Protein AF-A0A969F5C3-F1 (afdb_monomer_lite)

Sequence (205 aa):
MSLKQTAIWDSRWNALAEAIQVTLTYTPPSGEVDRQNTIISLLRALKDFGDKQYRFFRNGFNSAQPWLMASTVFTAEYAVRQTLDQIAFDLVAIERARNQRIHGLTSAAARAALIKADILAYQALKPAIAAKIIDNTSVLTYFQKAASVRVIPYANVALIGIPYTCIDADANVRDFWRFPMRWGIMFIGTGVNKVHLSAVVCAHL

Secondary structure (DSSP, 8-state):
--HHHHHHHHHHHHHHHHHHHHHHH-----S-HHHHHHHHHHHHHHHHHHHHHHHHHHHHT-SSS--SPPPSSS-HHHHHHHHHHHHHHHHHHHHHHHHTTSTTTS-HHHHHHHHHHHHHHHHHHHHHHHTTSS-S-EEEEEEESS-EEEE-TTSSEEEEEEEGGGGSTTT-HHHHHHHHHHHHHHHHHT---SS--S-------

Foldseek 3Di:
DDPVLLVVLVVLLVVLLVLLVVVLVDDFPFPCVVVVVVLNVVSVLLSVVLVVQLCCLSVCPDPVDHPDDADPVRGSSNSSVVSSVVSVVVSVLSVQLVQCRHPPSHDPLSNVLQVVLQVLVLVLCVVCCVVVLAPPAGEGEGEDCDWDWDDDLRGSYIYIYAHPVSSPCPVPVVSSVVNSVVVSCVSVPPSDDPDDDDDDDDDDD

pLDDT: mean 83.15, std 19.31, range [24.28, 98.06]

Radius of gyration: 19.17 Å; chains: 1; bounding box: 46×41×44 Å

Structure (mmCIF, N/CA/C/O backbone):
data_AF-A0A969F5C3-F1
#
_entry.id   AF-A0A969F5C3-F1
#
loop_
_atom_site.group_PDB
_atom_site.id
_atom_site.type_symbol
_atom_site.label_atom_id
_atom_site.label_alt_id
_atom_site.label_comp_id
_atom_site.label_asym_id
_atom_site.label_entity_id
_atom_site.label_seq_id
_atom_site.pdbx_PDB_ins_code
_atom_site.Cartn_x
_atom_site.Cartn_y
_atom_site.Cartn_z
_atom_site.occupancy
_atom_site.B_iso_or_equiv
_atom_site.auth_seq_id
_atom_site.auth_comp_id
_atom_site.auth_asym_id
_atom_site.auth_atom_id
_atom_site.pdbx_PDB_model_num
ATOM 1 N N . MET A 1 1 ? -14.161 5.559 23.913 1.00 79.12 1 MET A N 1
ATOM 2 C CA . MET A 1 1 ? -12.781 6.079 24.100 1.00 79.12 1 MET A CA 1
ATOM 3 C C . MET A 1 1 ? -12.832 7.366 24.907 1.00 79.12 1 MET A C 1
ATOM 5 O O . MET A 1 1 ? -13.813 8.087 24.780 1.00 79.12 1 MET A O 1
ATOM 9 N N . SER A 1 2 ? -11.819 7.661 25.728 1.00 82.00 2 SER A N 1
ATOM 10 C CA . SER A 1 2 ? -11.752 8.951 26.436 1.00 82.00 2 SER A CA 1
ATOM 11 C C . SER A 1 2 ? -11.394 10.099 25.483 1.00 82.00 2 SER A C 1
ATOM 13 O O . SER A 1 2 ? -10.747 9.876 24.461 1.00 82.00 2 SER A O 1
ATOM 15 N N . LEU A 1 3 ? -11.752 11.340 25.835 1.00 81.50 3 LEU A N 1
ATOM 16 C CA . LEU A 1 3 ? -11.419 12.533 25.037 1.00 81.50 3 LEU A CA 1
ATOM 17 C C . LEU A 1 3 ? -9.911 12.659 24.767 1.00 81.50 3 LEU A C 1
ATOM 19 O O . LEU A 1 3 ? -9.498 12.947 23.645 1.00 81.50 3 LEU A O 1
ATOM 23 N N . LYS A 1 4 ? -9.083 12.376 25.782 1.00 84.94 4 LYS A N 1
ATOM 24 C CA . LYS A 1 4 ? -7.619 12.391 25.658 1.00 84.94 4 LYS A CA 1
ATOM 25 C C . LYS A 1 4 ? -7.121 11.340 24.664 1.00 84.94 4 LYS A C 1
ATOM 27 O O . LYS A 1 4 ? -6.227 11.630 23.876 1.00 84.94 4 LYS A O 1
ATOM 32 N N . GLN A 1 5 ? -7.700 10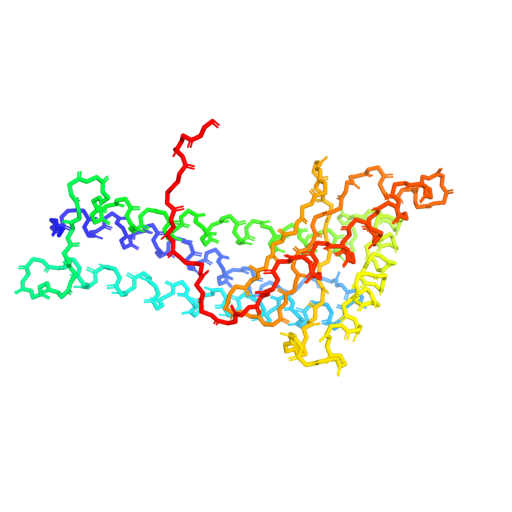.137 24.677 1.00 85.44 5 GLN A N 1
ATOM 33 C CA . GLN A 1 5 ? -7.363 9.100 23.698 1.00 85.44 5 GLN A CA 1
ATOM 34 C C . GLN A 1 5 ? -7.755 9.541 22.287 1.00 85.44 5 GLN A C 1
ATOM 36 O O . GLN A 1 5 ? -6.940 9.426 21.378 1.00 85.44 5 GLN A O 1
ATOM 41 N N . THR A 1 6 ? -8.955 10.095 22.101 1.00 87.75 6 THR A N 1
ATOM 42 C CA . THR A 1 6 ? -9.421 10.571 20.791 1.00 87.75 6 THR A CA 1
ATOM 43 C C . THR A 1 6 ? -8.465 11.596 20.178 1.00 87.75 6 THR A C 1
ATOM 45 O O . THR A 1 6 ? -8.093 11.445 19.020 1.00 87.75 6 THR A O 1
ATOM 48 N N . ALA A 1 7 ? -7.979 12.564 20.962 1.00 92.25 7 ALA A N 1
ATOM 49 C CA . ALA A 1 7 ? -7.027 13.567 20.476 1.00 92.25 7 ALA A CA 1
ATOM 50 C C . ALA A 1 7 ? -5.699 12.958 19.977 1.00 92.25 7 ALA A C 1
ATOM 52 O O . ALA A 1 7 ? -5.154 13.395 18.963 1.00 92.25 7 ALA A O 1
ATOM 53 N N . ILE A 1 8 ? -5.186 11.923 20.658 1.00 95.19 8 ILE A N 1
ATOM 54 C CA . ILE A 1 8 ? -3.965 11.213 20.240 1.00 95.19 8 ILE A CA 1
ATOM 55 C C . ILE A 1 8 ? -4.186 10.516 18.896 1.00 95.19 8 ILE A C 1
ATOM 57 O O . ILE A 1 8 ? -3.339 10.599 18.006 1.00 95.19 8 ILE A O 1
ATOM 61 N N . TRP A 1 9 ? -5.318 9.830 18.742 1.00 95.25 9 TRP A N 1
ATOM 62 C CA . TRP A 1 9 ? -5.634 9.116 17.507 1.00 95.25 9 TRP A CA 1
ATOM 63 C C . TRP A 1 9 ? -5.902 10.068 16.340 1.00 95.25 9 TRP A C 1
ATOM 65 O O . TRP A 1 9 ? -5.431 9.796 15.238 1.00 95.25 9 TRP A O 1
ATOM 75 N N . ASP A 1 10 ? -6.534 11.217 16.597 1.00 96.06 10 ASP A N 1
ATOM 76 C CA . ASP A 1 10 ? -6.744 12.264 15.592 1.00 96.06 10 ASP A CA 1
ATOM 77 C C . ASP A 1 10 ? -5.409 12.811 15.085 1.00 96.06 10 ASP A C 1
ATOM 79 O O . ASP A 1 10 ? -5.193 12.903 13.880 1.00 96.06 10 ASP A O 1
ATOM 83 N N . SER A 1 11 ? -4.473 13.098 15.993 1.00 97.62 11 SER A N 1
ATOM 84 C CA . SER A 1 11 ? -3.125 13.535 15.621 1.00 97.62 11 SER A CA 1
ATOM 85 C C . SER A 1 11 ? -2.393 12.494 14.763 1.00 97.62 11 SER A C 1
ATOM 87 O O . SER A 1 11 ? -1.801 12.851 13.744 1.00 97.62 11 SER A O 1
ATOM 89 N N . ARG A 1 12 ? -2.473 11.206 15.124 1.00 97.50 12 ARG A N 1
ATOM 90 C CA . ARG A 1 12 ? -1.834 10.116 14.364 1.00 97.50 12 ARG A CA 1
ATOM 91 C C . ARG A 1 12 ? -2.440 9.937 12.977 1.00 97.50 12 ARG A C 1
ATOM 93 O O . ARG A 1 12 ? -1.696 9.786 12.011 1.00 97.50 12 ARG A O 1
ATOM 100 N N . TRP A 1 13 ? -3.768 9.960 12.875 1.00 97.81 13 TRP A N 1
ATOM 101 C CA . TRP A 1 13 ? -4.449 9.892 11.586 1.00 97.81 13 TRP A CA 1
ATOM 102 C C . TRP A 1 13 ? -4.077 11.084 10.702 1.00 97.81 13 TRP A C 1
ATOM 104 O O . TRP A 1 13 ? -3.716 10.887 9.546 1.00 97.81 13 TRP A O 1
ATOM 114 N N . ASN A 1 14 ? -4.087 12.301 11.253 1.00 98.06 14 ASN A N 1
ATOM 115 C CA . ASN A 1 14 ? -3.746 13.508 10.504 1.00 98.06 14 ASN A CA 1
ATOM 116 C C . ASN A 1 14 ? -2.317 13.455 9.951 1.00 98.06 14 ASN A C 1
ATOM 118 O O . ASN A 1 14 ? -2.125 13.741 8.773 1.00 98.06 14 ASN A O 1
ATOM 122 N N . ALA A 1 15 ? -1.339 13.016 10.751 1.00 98.06 15 ALA A N 1
ATOM 123 C CA . ALA A 1 15 ? 0.042 12.855 10.292 1.00 98.06 15 ALA A CA 1
ATOM 124 C C . ALA A 1 15 ? 0.161 11.837 9.142 1.00 98.06 15 ALA A C 1
ATOM 126 O O . ALA A 1 15 ? 0.883 12.059 8.171 1.00 98.06 15 ALA A O 1
ATOM 127 N N . LEU A 1 16 ? -0.577 10.726 9.218 1.00 97.56 16 LEU A N 1
ATOM 128 C CA . LEU A 1 16 ? -0.581 9.710 8.166 1.00 97.56 16 LEU A CA 1
ATOM 129 C C . LEU A 1 16 ? -1.271 10.209 6.887 1.00 97.56 16 LEU A C 1
ATOM 131 O O . LEU A 1 16 ? -0.764 10.006 5.785 1.00 97.56 16 LEU A O 1
ATOM 135 N N . ALA A 1 17 ? -2.406 10.895 7.027 1.00 97.62 17 ALA A N 1
ATOM 136 C CA . ALA A 1 17 ? -3.125 11.503 5.914 1.00 97.62 17 ALA A CA 1
ATOM 137 C C . ALA A 1 17 ? -2.291 12.591 5.218 1.00 97.62 17 ALA A C 1
ATOM 139 O O . ALA A 1 17 ? -2.319 12.691 3.990 1.00 97.62 17 ALA A O 1
ATOM 140 N N . GLU A 1 18 ? -1.528 13.372 5.985 1.00 97.31 18 GLU A N 1
ATOM 141 C CA . GLU A 1 18 ? -0.577 14.355 5.469 1.00 97.31 18 GLU A CA 1
ATOM 142 C C . GLU A 1 18 ? 0.555 13.682 4.687 1.00 97.31 18 GLU A C 1
ATOM 144 O O . GLU A 1 18 ? 0.821 14.082 3.556 1.00 97.31 18 GLU A O 1
ATOM 149 N N . ALA A 1 19 ? 1.152 12.608 5.214 1.00 96.94 19 ALA A N 1
ATOM 150 C CA . ALA A 1 19 ? 2.177 11.846 4.499 1.00 96.94 19 ALA A CA 1
ATOM 151 C C . ALA A 1 19 ? 1.661 11.314 3.146 1.00 96.94 19 ALA A C 1
ATOM 153 O O . ALA A 1 19 ? 2.308 11.501 2.115 1.00 96.94 19 ALA A O 1
ATOM 154 N N . ILE A 1 20 ? 0.446 10.746 3.114 1.00 96.88 20 ILE A N 1
ATOM 155 C CA . ILE A 1 20 ? -0.197 10.324 1.856 1.00 96.88 20 ILE A CA 1
ATOM 156 C C . ILE A 1 20 ? -0.373 11.521 0.908 1.00 96.88 20 ILE A C 1
ATOM 158 O O . ILE A 1 20 ? -0.125 11.410 -0.295 1.00 96.88 20 ILE A O 1
ATOM 162 N N . GLN A 1 21 ? -0.799 12.671 1.434 1.00 96.19 21 GLN A N 1
ATOM 163 C CA . GLN A 1 21 ? -1.041 13.873 0.641 1.00 96.19 21 GLN A CA 1
ATOM 164 C C . GLN A 1 21 ? 0.247 14.441 0.033 1.00 96.19 21 GLN A C 1
ATOM 166 O O . GLN A 1 21 ? 0.228 14.832 -1.133 1.00 96.19 21 GLN A O 1
ATOM 171 N N . VAL A 1 22 ? 1.353 14.450 0.777 1.00 94.19 22 VAL A N 1
ATOM 172 C CA . VAL A 1 22 ? 2.677 14.858 0.280 1.00 94.19 22 VAL A CA 1
ATOM 173 C C . VAL A 1 22 ? 3.133 13.938 -0.854 1.00 94.19 22 VAL A C 1
ATOM 175 O O . VAL A 1 22 ? 3.586 14.403 -1.901 1.00 94.19 22 VAL A O 1
ATOM 178 N N . THR A 1 23 ? 2.953 12.627 -0.698 1.00 91.88 23 THR A N 1
ATOM 179 C CA . THR A 1 23 ? 3.323 11.658 -1.738 1.00 91.88 23 THR A CA 1
ATOM 180 C C . THR A 1 23 ? 2.452 11.797 -2.995 1.00 91.88 23 THR A C 1
ATOM 182 O O . THR A 1 23 ? 2.942 11.581 -4.104 1.00 91.88 23 THR A O 1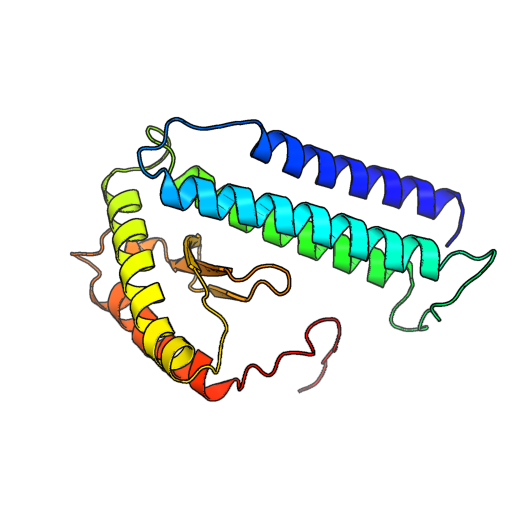
ATOM 185 N N . LEU A 1 24 ? 1.188 12.216 -2.851 1.00 92.19 24 LEU A N 1
ATOM 186 C CA . LEU A 1 24 ? 0.283 12.516 -3.968 1.00 92.19 24 LEU A CA 1
ATOM 187 C C . LEU A 1 24 ? 0.634 13.802 -4.728 1.00 92.19 24 LEU A C 1
ATOM 189 O O . LEU A 1 24 ? 0.388 13.868 -5.931 1.00 92.19 24 LEU A O 1
ATOM 193 N N . THR A 1 25 ? 1.139 14.837 -4.052 1.00 89.81 25 THR A N 1
ATOM 194 C CA . THR A 1 25 ? 1.456 16.127 -4.693 1.00 89.81 25 THR A CA 1
ATOM 195 C C . THR A 1 25 ? 2.804 16.105 -5.396 1.00 89.81 25 THR A C 1
ATOM 197 O O . THR A 1 25 ? 2.989 16.783 -6.407 1.00 89.81 25 THR A O 1
ATOM 200 N N . TYR A 1 26 ? 3.747 15.304 -4.904 1.00 84.44 26 TYR A N 1
ATOM 201 C CA . TYR A 1 26 ? 5.037 15.150 -5.551 1.00 84.44 26 TYR A CA 1
ATOM 202 C C . TYR A 1 26 ? 4.912 14.258 -6.798 1.00 84.44 26 TYR A C 1
ATOM 204 O O . TYR A 1 26 ? 4.623 13.065 -6.707 1.00 84.44 26 TYR A O 1
ATOM 212 N N . THR A 1 27 ? 5.186 14.814 -7.981 1.00 74.88 27 THR A N 1
ATOM 213 C CA . THR A 1 27 ? 5.306 14.041 -9.229 1.00 74.88 27 THR A CA 1
ATOM 214 C C . THR A 1 27 ? 6.788 13.887 -9.559 1.00 74.88 27 THR A C 1
ATOM 216 O O . THR A 1 27 ? 7.444 14.884 -9.863 1.00 74.88 27 THR A O 1
ATOM 219 N N . PRO A 1 28 ? 7.360 12.677 -9.469 1.00 75.75 28 PRO A N 1
ATOM 220 C CA . PRO A 1 28 ? 8.768 12.495 -9.751 1.00 75.75 28 PRO A CA 1
ATOM 221 C C . PRO A 1 28 ? 8.992 12.451 -11.270 1.00 75.75 28 PRO A C 1
ATOM 223 O O . PRO A 1 28 ? 8.106 12.007 -12.007 1.00 75.75 28 PRO A O 1
ATOM 226 N N . PRO A 1 29 ? 10.182 12.836 -11.761 1.00 70.19 29 PRO A N 1
ATOM 227 C CA . PRO A 1 29 ? 10.556 12.596 -13.147 1.00 70.19 29 PRO A CA 1
ATOM 228 C C . PRO A 1 29 ? 10.656 11.078 -13.367 1.00 70.19 29 PRO A C 1
ATOM 230 O O . PRO A 1 29 ? 11.641 10.429 -13.007 1.00 70.19 29 PRO A O 1
ATOM 233 N N . SER A 1 30 ? 9.595 10.485 -13.911 1.00 66.88 30 SER A N 1
ATOM 234 C CA . SER A 1 30 ? 9.526 9.062 -14.244 1.00 66.88 30 SER A CA 1
ATOM 235 C C . SER A 1 30 ? 9.116 8.900 -15.703 1.00 66.88 30 SER A C 1
ATOM 237 O O . SER A 1 30 ? 8.178 9.565 -16.139 1.00 66.88 30 SER A O 1
ATOM 239 N N . GLY A 1 31 ? 9.766 7.994 -16.434 1.00 67.44 31 GLY A N 1
ATOM 240 C CA . GLY A 1 31 ? 9.371 7.631 -17.797 1.00 67.44 31 GLY A CA 1
ATOM 241 C C . GLY A 1 31 ? 8.141 6.713 -17.877 1.00 67.44 31 GLY A C 1
ATOM 242 O O . GLY A 1 31 ? 7.691 6.408 -18.975 1.00 67.44 31 GLY A O 1
ATOM 243 N N . GLU A 1 32 ? 7.585 6.265 -16.744 1.00 78.62 32 GLU A N 1
ATOM 244 C CA . GLU A 1 32 ? 6.502 5.269 -16.674 1.00 78.62 32 GLU A CA 1
ATOM 245 C C . GLU A 1 32 ? 5.156 5.900 -16.262 1.00 78.62 32 GLU A C 1
ATOM 247 O O . GLU A 1 32 ? 4.649 5.667 -15.161 1.00 78.62 32 GLU A O 1
ATOM 252 N N . VAL A 1 33 ? 4.560 6.703 -17.151 1.00 78.50 33 VAL A N 1
ATOM 253 C CA . VAL A 1 33 ? 3.320 7.468 -16.884 1.00 78.50 33 VAL A CA 1
ATOM 254 C C . VAL A 1 33 ? 2.170 6.578 -16.383 1.00 78.50 33 VAL A C 1
ATOM 256 O O . VAL A 1 33 ? 1.530 6.900 -15.382 1.00 78.50 33 VAL A O 1
ATOM 259 N N . ASP A 1 34 ? 1.948 5.413 -16.996 1.00 83.75 34 ASP A N 1
ATOM 260 C CA . ASP A 1 34 ? 0.854 4.505 -16.612 1.00 83.75 34 ASP A CA 1
ATOM 261 C C . ASP A 1 34 ? 1.020 3.920 -15.202 1.00 83.75 34 ASP A C 1
ATOM 263 O O . ASP A 1 34 ? 0.048 3.730 -14.459 1.00 83.75 34 ASP A O 1
ATOM 267 N N . ARG A 1 35 ? 2.266 3.649 -14.793 1.00 88.12 35 ARG A N 1
ATOM 268 C CA . ARG A 1 35 ? 2.563 3.152 -13.444 1.00 88.12 35 ARG A CA 1
ATOM 269 C C . ARG A 1 35 ? 2.426 4.255 -12.411 1.00 88.12 35 ARG A C 1
ATOM 271 O O . ARG A 1 35 ? 1.879 3.990 -11.343 1.00 88.12 35 ARG A O 1
ATOM 278 N N . GLN A 1 36 ? 2.815 5.486 -12.742 1.00 88.12 36 GLN A N 1
ATOM 279 C CA . GLN A 1 36 ? 2.527 6.633 -11.879 1.00 88.12 36 GLN A CA 1
ATOM 280 C C . GLN A 1 36 ? 1.028 6.827 -11.686 1.00 88.12 36 GLN A C 1
ATOM 282 O O . GLN A 1 36 ? 0.583 6.970 -10.551 1.00 88.12 36 GLN A O 1
ATOM 287 N N . ASN A 1 37 ? 0.234 6.738 -12.754 1.00 89.81 37 ASN A N 1
ATOM 288 C CA . ASN A 1 37 ? -1.222 6.823 -12.649 1.00 89.81 37 ASN A CA 1
ATOM 289 C C . ASN A 1 37 ? -1.784 5.724 -11.737 1.00 89.81 37 ASN A C 1
ATOM 291 O O . ASN A 1 37 ? -2.596 6.010 -10.860 1.00 89.81 37 ASN A O 1
ATOM 295 N N . THR A 1 38 ? -1.289 4.488 -11.871 1.00 92.12 38 THR A N 1
ATOM 296 C CA . THR A 1 38 ? -1.671 3.370 -10.990 1.00 92.12 38 THR A CA 1
ATOM 297 C C . THR A 1 38 ? -1.335 3.662 -9.522 1.00 92.12 38 THR A C 1
ATOM 299 O O . THR A 1 38 ? -2.174 3.455 -8.647 1.00 92.12 38 THR A O 1
ATOM 302 N N . ILE A 1 39 ? -0.135 4.179 -9.242 1.00 93.62 39 ILE A N 1
ATOM 303 C CA . ILE A 1 39 ? 0.307 4.554 -7.890 1.00 93.62 39 ILE A CA 1
ATOM 304 C C . ILE A 1 39 ? -0.562 5.679 -7.318 1.00 93.62 39 ILE A C 1
ATOM 306 O O . ILE A 1 39 ? -0.995 5.592 -6.172 1.00 93.62 39 ILE A O 1
ATOM 310 N N . ILE A 1 40 ? -0.852 6.715 -8.107 1.00 93.62 40 ILE A N 1
ATOM 311 C CA . ILE A 1 40 ? -1.696 7.842 -7.693 1.00 93.62 40 ILE A CA 1
ATOM 312 C C . ILE A 1 40 ? -3.108 7.355 -7.362 1.00 93.62 40 ILE A C 1
ATOM 314 O O . ILE A 1 40 ? -3.647 7.703 -6.310 1.00 93.62 40 ILE A O 1
ATOM 318 N N . SER A 1 41 ? -3.707 6.526 -8.221 1.00 93.88 41 SER A N 1
ATOM 319 C CA . SER A 1 41 ? -5.014 5.918 -7.957 1.00 93.88 41 SER A CA 1
ATOM 320 C C . SER A 1 41 ? -4.997 5.071 -6.685 1.00 93.88 41 SER A C 1
ATOM 322 O O . SER A 1 41 ? -5.922 5.166 -5.882 1.00 93.88 41 SER A O 1
ATOM 324 N N . LEU A 1 42 ? -3.930 4.299 -6.462 1.00 95.44 42 LEU A N 1
ATOM 325 C CA . LEU A 1 42 ? -3.769 3.468 -5.272 1.00 95.44 42 LEU A CA 1
ATOM 326 C C . LEU A 1 42 ? -3.617 4.299 -3.985 1.00 95.44 42 LEU A C 1
ATOM 328 O O . LEU A 1 42 ? -4.238 3.972 -2.978 1.00 95.44 42 LEU A O 1
ATOM 332 N N . LEU A 1 43 ? -2.852 5.395 -4.015 1.00 96.62 43 LEU A N 1
ATOM 333 C CA . LEU A 1 43 ? -2.705 6.320 -2.884 1.00 96.62 43 LEU A CA 1
ATOM 334 C C . LEU A 1 43 ? -4.014 7.046 -2.556 1.00 96.62 43 LEU A C 1
ATOM 336 O O . LEU A 1 43 ? -4.355 7.187 -1.383 1.00 96.62 43 LEU A O 1
ATOM 340 N N . ARG A 1 44 ? -4.774 7.475 -3.574 1.00 96.69 44 ARG A N 1
ATOM 341 C CA . ARG A 1 44 ? -6.114 8.056 -3.375 1.00 96.69 44 ARG A CA 1
ATOM 342 C C . ARG A 1 44 ? -7.054 7.046 -2.723 1.00 96.69 44 ARG A C 1
ATOM 344 O O . ARG A 1 44 ? -7.691 7.368 -1.728 1.00 96.69 44 ARG A O 1
ATOM 351 N N . ALA A 1 45 ? -7.069 5.814 -3.227 1.00 97.12 45 ALA A N 1
ATOM 352 C CA . ALA A 1 45 ? -7.882 4.747 -2.660 1.00 97.12 45 ALA A CA 1
ATOM 353 C C . ALA A 1 45 ? -7.481 4.413 -1.211 1.00 97.12 45 ALA A C 1
ATOM 355 O O . ALA A 1 45 ? -8.359 4.240 -0.369 1.00 97.12 45 ALA A O 1
ATOM 356 N N . LEU A 1 46 ? -6.178 4.388 -0.894 1.00 97.44 46 LEU A N 1
ATOM 357 C CA . LEU A 1 46 ? -5.680 4.205 0.474 1.00 97.44 46 LEU A CA 1
ATOM 358 C C . LEU A 1 46 ? -6.133 5.343 1.395 1.00 97.44 46 LEU A C 1
ATOM 360 O O . LEU A 1 46 ? -6.589 5.079 2.506 1.00 97.44 46 LEU A O 1
ATOM 364 N N . LYS A 1 47 ? -6.043 6.598 0.938 1.00 97.62 47 LYS A N 1
ATOM 365 C CA . LYS A 1 47 ? -6.503 7.763 1.704 1.00 97.62 47 LYS A CA 1
ATOM 366 C C . LYS A 1 47 ? -7.997 7.670 2.008 1.00 97.62 47 LYS A C 1
ATOM 368 O O . LYS A 1 47 ? -8.393 7.812 3.163 1.00 97.62 47 LYS A O 1
ATOM 373 N N . ASP A 1 48 ? -8.808 7.391 0.990 1.00 97.81 48 ASP A N 1
ATOM 374 C CA . ASP A 1 48 ? -10.263 7.291 1.117 1.00 97.81 48 ASP A CA 1
ATOM 375 C C . ASP A 1 48 ? -10.677 6.116 2.010 1.00 97.81 48 ASP A C 1
ATOM 377 O O . ASP A 1 48 ? -11.590 6.237 2.828 1.00 97.81 48 ASP A O 1
ATOM 381 N N . PHE A 1 49 ? -10.008 4.969 1.870 1.00 97.25 49 PHE A N 1
ATOM 382 C CA . PHE A 1 49 ? -10.209 3.815 2.740 1.00 97.25 49 PHE A CA 1
ATOM 383 C C . PHE A 1 49 ? -9.838 4.141 4.184 1.00 97.25 49 PHE A C 1
ATOM 385 O O . PHE A 1 49 ? -10.632 3.886 5.089 1.00 97.25 49 PHE A O 1
ATOM 392 N N . GLY A 1 50 ? -8.666 4.740 4.392 1.00 96.94 50 GLY A N 1
ATOM 393 C CA . GLY A 1 50 ? -8.183 5.108 5.711 1.00 96.94 50 GLY A CA 1
ATOM 394 C C . GLY A 1 50 ? -9.109 6.092 6.417 1.00 96.94 50 GLY A C 1
ATOM 395 O O . GLY A 1 50 ? -9.453 5.863 7.572 1.00 96.94 50 GLY A O 1
ATOM 396 N N . ASP A 1 51 ? -9.603 7.112 5.710 1.00 97.75 51 ASP A N 1
ATOM 397 C CA . ASP A 1 51 ? -10.540 8.094 6.267 1.00 97.75 51 ASP A CA 1
ATOM 398 C C . ASP A 1 51 ? -11.848 7.426 6.707 1.00 97.75 51 ASP A C 1
ATOM 400 O O . ASP A 1 51 ? -12.327 7.648 7.821 1.00 97.75 51 ASP A O 1
ATOM 404 N N . LYS A 1 52 ? -12.394 6.533 5.871 1.00 97.56 52 LYS A N 1
ATOM 405 C CA . LYS A 1 52 ? -13.616 5.781 6.186 1.00 97.56 52 LYS A CA 1
ATOM 406 C C . LYS A 1 52 ? -13.422 4.848 7.381 1.00 97.56 52 LYS A C 1
ATOM 408 O O . LYS A 1 52 ? -14.238 4.880 8.300 1.00 97.56 52 LYS A O 1
ATOM 413 N N . GLN A 1 53 ? -12.359 4.043 7.391 1.00 96.75 53 GLN A N 1
ATOM 414 C CA . GLN A 1 53 ? -12.086 3.087 8.471 1.00 96.75 53 GLN A CA 1
ATOM 415 C C . GLN A 1 53 ? -11.780 3.793 9.790 1.00 96.75 53 GLN A C 1
ATOM 417 O O . GLN A 1 53 ? -12.330 3.436 10.834 1.00 96.75 53 GLN A O 1
ATOM 422 N N . TYR A 1 54 ? -10.958 4.841 9.743 1.00 96.50 54 TYR A N 1
ATOM 423 C CA . TYR A 1 54 ? -10.634 5.634 10.917 1.00 96.50 54 TYR A CA 1
ATOM 424 C C . TYR A 1 54 ? -11.896 6.249 11.528 1.00 96.50 54 TYR A C 1
ATOM 426 O O . TYR A 1 54 ? -12.163 6.049 12.713 1.00 96.50 54 TYR A O 1
ATOM 434 N N . ARG A 1 55 ? -12.724 6.929 10.721 1.00 95.69 55 ARG A N 1
ATOM 435 C CA . ARG A 1 55 ? -13.993 7.513 11.188 1.00 95.69 55 ARG A CA 1
ATOM 436 C C . ARG A 1 55 ? -14.957 6.457 11.713 1.00 95.69 55 ARG A C 1
ATOM 438 O O . ARG A 1 55 ? -15.612 6.707 12.724 1.00 95.69 55 ARG A O 1
ATOM 445 N N . PHE A 1 56 ? -15.036 5.296 11.061 1.00 95.69 56 PHE A N 1
ATOM 446 C CA . PHE A 1 56 ? -15.895 4.194 11.485 1.00 95.69 56 PHE A CA 1
ATOM 447 C C . PHE A 1 56 ? -15.567 3.744 12.912 1.00 95.69 56 PHE A C 1
ATOM 449 O O . PHE A 1 56 ? -16.448 3.761 13.770 1.00 95.69 56 PHE A O 1
ATOM 456 N N . PHE A 1 57 ? -14.303 3.421 13.201 1.00 94.88 57 PHE A N 1
ATOM 457 C CA . PHE A 1 57 ? -13.907 2.983 14.541 1.00 94.88 57 PHE A CA 1
ATOM 458 C C . PHE A 1 57 ? -13.909 4.125 15.558 1.00 94.88 57 PHE A C 1
ATOM 460 O O . PHE A 1 57 ? -14.430 3.962 16.662 1.00 94.88 57 PHE A O 1
ATOM 467 N N . ARG A 1 58 ? -13.384 5.299 15.187 1.00 92.56 58 ARG A N 1
ATOM 468 C CA . ARG A 1 58 ? -13.345 6.478 16.063 1.00 92.56 58 ARG A CA 1
ATOM 469 C C . ARG A 1 58 ? -14.738 6.851 16.560 1.00 92.56 58 ARG A C 1
ATOM 471 O O . ARG A 1 58 ? -14.925 7.061 17.757 1.00 92.56 58 ARG A O 1
ATOM 478 N N . ASN A 1 59 ? -15.706 6.941 15.650 1.00 92.62 59 ASN A N 1
ATOM 479 C CA . ASN A 1 59 ? -17.060 7.346 16.003 1.00 92.62 59 ASN A CA 1
ATOM 480 C C . ASN A 1 59 ? -17.854 6.174 16.599 1.00 92.62 59 ASN A C 1
ATOM 482 O O . ASN A 1 59 ? -18.616 6.387 17.536 1.00 92.62 59 ASN A O 1
ATOM 486 N N . GLY A 1 60 ? -17.627 4.941 16.135 1.00 93.56 60 GLY A N 1
ATOM 487 C CA . GLY A 1 60 ? -18.353 3.769 16.623 1.00 93.56 60 GLY A CA 1
ATOM 488 C C . GLY A 1 60 ? -18.044 3.385 18.065 1.00 93.56 60 GLY A C 1
ATOM 489 O O . GLY A 1 60 ? -18.927 2.876 18.754 1.00 93.56 60 GLY A O 1
ATOM 490 N N . PHE A 1 61 ? -16.837 3.690 18.551 1.00 92.69 61 PHE A N 1
ATOM 491 C CA . PHE A 1 61 ? -16.449 3.528 19.958 1.00 92.69 61 PHE A CA 1
ATOM 492 C C . PHE A 1 61 ? -16.620 4.805 20.803 1.00 92.69 61 PHE A C 1
ATOM 494 O O . PHE A 1 61 ? -16.067 4.901 21.911 1.00 92.69 61 PHE A O 1
ATOM 501 N N . ASN A 1 62 ? -17.335 5.814 20.297 1.00 88.12 62 ASN A N 1
ATOM 502 C CA . ASN A 1 62 ? -17.639 7.026 21.052 1.00 88.12 62 ASN A CA 1
ATOM 503 C C . ASN A 1 62 ? -18.549 6.688 22.245 1.00 88.12 62 ASN A C 1
ATOM 505 O O . ASN A 1 62 ? -19.565 6.024 22.086 1.00 88.12 62 ASN A O 1
ATOM 509 N N . SER A 1 63 ? -18.200 7.163 23.443 1.00 81.00 63 SER A N 1
ATOM 510 C CA . SER A 1 63 ? -18.966 6.897 24.667 1.00 81.00 63 SER A CA 1
ATOM 511 C C . SER A 1 63 ? -20.346 7.553 24.688 1.00 81.00 63 SER A C 1
ATOM 513 O O . SER A 1 63 ? -21.204 7.094 25.431 1.00 81.00 63 SER A O 1
ATOM 515 N N . ALA A 1 64 ? -20.567 8.617 23.908 1.00 84.25 64 ALA A N 1
ATOM 516 C CA . ALA A 1 64 ? -21.854 9.310 23.877 1.00 84.25 64 ALA A CA 1
ATOM 517 C C . ALA A 1 64 ? -22.941 8.505 23.143 1.00 84.25 64 ALA A C 1
ATOM 519 O O . ALA A 1 64 ? -24.088 8.491 23.578 1.00 84.25 64 ALA A O 1
ATOM 520 N N . GLN A 1 65 ? -22.582 7.852 22.032 1.00 84.31 65 GLN A N 1
ATOM 521 C CA . GLN A 1 65 ? -23.491 7.063 21.191 1.00 84.31 65 GLN A CA 1
ATOM 522 C C . GLN A 1 65 ? -22.729 5.899 20.531 1.00 84.31 65 GLN A C 1
ATOM 524 O O . GLN A 1 65 ? -22.430 5.959 19.335 1.00 84.31 65 GLN A O 1
ATOM 529 N N . PRO A 1 66 ? -22.350 4.858 21.294 1.00 88.06 66 PRO A N 1
ATOM 530 C CA . PRO A 1 66 ? -21.605 3.737 20.740 1.00 88.06 66 PRO A CA 1
ATOM 531 C C . PRO A 1 66 ? -22.523 2.836 19.909 1.00 88.06 66 PRO A C 1
ATOM 533 O O . PRO A 1 66 ? -23.576 2.410 20.379 1.00 88.06 66 PRO A O 1
ATOM 536 N N . TRP A 1 67 ? -22.093 2.489 18.696 1.00 93.44 67 TRP A N 1
ATOM 537 C CA . TRP A 1 67 ? -22.700 1.409 17.900 1.00 93.44 67 TRP A CA 1
ATOM 538 C C . TRP A 1 67 ? -21.749 0.225 17.692 1.00 93.44 67 TRP A C 1
ATOM 540 O O . TRP A 1 67 ? -22.142 -0.792 17.125 1.00 93.44 67 TRP A O 1
ATOM 550 N N . LEU A 1 68 ? -20.498 0.344 18.149 1.00 93.44 68 LEU A N 1
ATOM 551 C CA . LEU A 1 68 ? -19.547 -0.758 18.227 1.00 93.44 68 LEU A CA 1
ATOM 552 C C . LEU A 1 68 ? -19.344 -1.164 19.683 1.00 93.44 68 LEU A C 1
ATOM 554 O O . LEU A 1 68 ? -19.127 -0.325 20.560 1.00 93.44 68 LEU A O 1
ATOM 558 N N . MET A 1 69 ? -19.350 -2.471 19.929 1.00 88.56 69 MET A N 1
ATOM 559 C CA . MET A 1 69 ? -19.015 -3.038 21.230 1.00 88.56 69 MET A CA 1
ATOM 560 C C . MET A 1 69 ? -17.528 -3.381 21.265 1.00 88.56 69 MET A C 1
ATOM 562 O O . MET A 1 69 ? -17.032 -4.124 20.419 1.00 88.56 69 MET A O 1
ATOM 566 N N . ALA A 1 70 ? -16.803 -2.831 22.238 1.00 86.69 70 ALA A N 1
ATOM 567 C CA . ALA A 1 70 ? -15.414 -3.208 22.459 1.00 86.69 70 ALA A CA 1
ATOM 568 C C . ALA A 1 70 ? -15.354 -4.605 23.090 1.00 86.69 70 ALA A C 1
ATOM 570 O O . ALA A 1 70 ? -16.063 -4.889 24.055 1.00 86.69 70 ALA A O 1
ATOM 571 N N . SER A 1 71 ? -14.486 -5.461 22.557 1.00 91.44 71 SER A N 1
ATOM 572 C CA . SER A 1 71 ? -14.170 -6.738 23.189 1.00 91.44 71 SER A CA 1
ATOM 573 C C . SER A 1 71 ? -13.195 -6.510 24.344 1.00 91.44 71 SER A C 1
ATOM 575 O O . SER A 1 71 ? -12.375 -5.589 24.317 1.00 91.44 71 SER A O 1
ATOM 577 N N . THR A 1 72 ? -13.252 -7.376 25.354 1.00 89.50 72 THR A N 1
ATOM 578 C CA . THR A 1 72 ? -12.254 -7.417 26.432 1.00 89.50 72 THR A CA 1
ATOM 579 C C . THR A 1 72 ? -10.874 -7.830 25.919 1.00 89.50 72 THR A C 1
ATOM 581 O O . THR A 1 72 ? -9.867 -7.424 26.490 1.00 89.50 72 THR A O 1
ATOM 584 N N . VAL A 1 73 ? -10.824 -8.593 24.822 1.00 92.75 73 VAL A N 1
ATOM 585 C CA . VAL A 1 73 ? -9.585 -9.028 24.160 1.00 92.75 73 VAL A CA 1
ATOM 586 C C . VAL A 1 73 ? -9.147 -8.008 23.106 1.00 92.75 73 VAL A C 1
ATOM 588 O O . VAL A 1 73 ? -7.974 -7.649 23.032 1.00 92.75 73 VAL A O 1
ATOM 591 N N . PHE A 1 74 ? -10.097 -7.500 22.316 1.00 90.00 74 PHE A N 1
ATOM 592 C CA . PHE A 1 74 ? -9.848 -6.510 21.264 1.00 90.00 74 PHE A CA 1
ATOM 593 C C . PHE A 1 74 ? -10.497 -5.184 21.629 1.00 90.00 74 PHE A C 1
ATOM 595 O O . PHE A 1 74 ? -11.660 -4.915 21.315 1.00 90.00 74 PHE A O 1
ATOM 602 N N . THR A 1 75 ? -9.721 -4.357 22.322 1.00 92.88 75 THR A N 1
ATOM 603 C CA . THR A 1 75 ? -10.172 -3.043 22.769 1.00 92.88 75 THR A CA 1
ATOM 604 C C . THR A 1 75 ? -10.394 -2.097 21.585 1.00 92.88 75 THR A C 1
ATOM 606 O O . THR A 1 75 ? -9.834 -2.271 20.500 1.00 92.88 75 THR A O 1
AT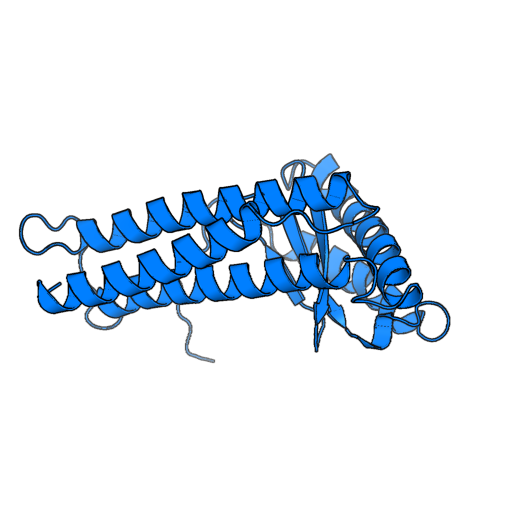OM 609 N N . ALA A 1 76 ? -11.173 -1.035 21.805 1.00 92.00 76 ALA A N 1
ATOM 610 C CA . ALA A 1 76 ? -11.334 0.044 20.827 1.00 92.00 76 ALA A CA 1
ATOM 611 C C . ALA A 1 76 ? -9.981 0.630 20.382 1.00 92.00 76 ALA A C 1
ATOM 613 O O . ALA A 1 76 ? -9.760 0.902 19.204 1.00 92.00 76 ALA A O 1
ATOM 614 N N . GLU A 1 77 ? -9.058 0.775 21.337 1.00 92.81 77 GLU A N 1
ATOM 615 C CA . GLU A 1 77 ? -7.707 1.264 21.083 1.00 92.81 77 GLU A CA 1
ATOM 616 C C . GLU A 1 77 ? -6.933 0.329 20.152 1.00 92.81 77 GLU A C 1
ATOM 618 O O . GLU A 1 77 ? -6.297 0.786 19.204 1.00 92.81 77 GLU A O 1
ATOM 623 N N . TYR A 1 78 ? -7.032 -0.982 20.387 1.00 93.69 78 TYR A N 1
ATOM 624 C CA . TYR A 1 78 ? -6.415 -1.981 19.528 1.00 93.69 78 TYR A CA 1
ATOM 625 C C . TYR A 1 78 ? -6.950 -1.893 18.093 1.00 93.69 78 TYR A C 1
ATOM 627 O O . TYR A 1 78 ? -6.154 -1.842 17.161 1.00 93.69 78 TYR A O 1
ATOM 635 N N . ALA A 1 79 ? -8.269 -1.803 17.901 1.00 93.94 79 ALA A N 1
ATOM 636 C CA . ALA A 1 79 ? -8.874 -1.730 16.569 1.00 93.94 79 ALA A CA 1
ATOM 637 C C . ALA A 1 79 ? -8.432 -0.484 15.776 1.00 93.94 79 ALA A C 1
ATOM 639 O O . ALA A 1 79 ? -8.026 -0.593 14.614 1.00 93.94 79 ALA A O 1
ATOM 640 N N . VAL A 1 80 ? -8.447 0.695 16.412 1.00 94.94 80 VAL A N 1
ATOM 641 C CA . VAL A 1 80 ? -7.977 1.943 15.785 1.00 94.94 80 VAL A CA 1
ATOM 642 C C . VAL A 1 80 ? -6.486 1.849 15.465 1.00 94.94 80 VAL A C 1
ATOM 644 O O . VAL A 1 80 ? -6.074 2.177 14.353 1.00 94.94 80 VAL A O 1
ATOM 647 N N . ARG A 1 81 ? -5.676 1.348 16.404 1.00 96.06 81 ARG A N 1
ATOM 648 C CA . ARG A 1 81 ? -4.238 1.167 16.199 1.00 96.06 81 ARG A CA 1
ATOM 649 C C . ARG A 1 81 ? -3.937 0.242 15.026 1.00 96.06 81 ARG A C 1
ATOM 651 O O . ARG A 1 81 ? -3.183 0.637 14.151 1.00 96.06 81 ARG A O 1
ATOM 658 N N . GLN A 1 82 ? -4.538 -0.947 14.989 1.00 95.94 82 GLN A N 1
ATOM 659 C CA . GLN A 1 82 ? -4.328 -1.910 13.905 1.00 95.94 82 GLN A CA 1
ATOM 660 C C . GLN A 1 82 ? -4.715 -1.326 12.545 1.00 95.94 82 GLN A C 1
ATOM 662 O O . GLN A 1 82 ? -4.015 -1.542 11.561 1.00 95.94 82 GLN A O 1
ATOM 667 N N . THR A 1 83 ? -5.791 -0.536 12.496 1.00 95.75 83 THR A N 1
ATOM 668 C CA . THR A 1 83 ? -6.210 0.161 11.275 1.00 95.75 83 THR A CA 1
ATOM 669 C C . THR A 1 83 ? -5.133 1.135 10.795 1.00 95.75 83 THR A C 1
ATOM 671 O O . THR A 1 83 ? -4.743 1.095 9.630 1.00 95.75 83 THR A O 1
ATOM 674 N N . LEU A 1 84 ? -4.618 1.990 11.685 1.00 97.25 84 LEU A N 1
ATOM 675 C CA . LEU A 1 84 ? -3.568 2.950 11.333 1.00 97.25 84 LEU A CA 1
ATOM 676 C C . LEU A 1 84 ? -2.244 2.264 10.977 1.00 97.25 84 LEU A C 1
ATOM 678 O O . LEU A 1 84 ? -1.603 2.664 10.008 1.00 97.25 84 LEU A O 1
ATOM 682 N N . ASP A 1 85 ? -1.864 1.221 11.717 1.00 96.94 85 ASP A N 1
ATOM 683 C CA . ASP A 1 85 ? -0.658 0.434 11.452 1.00 96.94 85 ASP A CA 1
ATOM 684 C C . ASP A 1 85 ? -0.746 -0.214 10.058 1.00 96.94 85 ASP A C 1
ATOM 686 O O . ASP A 1 85 ? 0.198 -0.117 9.275 1.00 96.94 85 ASP A O 1
ATOM 690 N N . GLN A 1 86 ? -1.897 -0.791 9.689 1.00 95.25 86 GLN A N 1
ATOM 691 C CA . GLN A 1 86 ? -2.118 -1.362 8.357 1.00 95.25 86 GLN A CA 1
ATOM 692 C C . GLN A 1 86 ? -1.999 -0.308 7.245 1.00 95.25 86 GLN A C 1
ATOM 694 O O . GLN A 1 86 ? -1.286 -0.531 6.267 1.00 95.25 86 GLN A O 1
ATOM 699 N N . ILE A 1 87 ? -2.634 0.858 7.410 1.00 96.81 87 ILE A N 1
ATOM 700 C CA . ILE A 1 87 ? -2.549 1.965 6.441 1.00 96.81 87 ILE A CA 1
ATOM 701 C C . ILE A 1 87 ? -1.097 2.439 6.294 1.00 96.81 87 ILE A C 1
ATOM 703 O O . ILE A 1 87 ? -0.636 2.673 5.178 1.00 96.81 87 ILE A O 1
ATOM 707 N N . ALA A 1 88 ? -0.353 2.543 7.399 1.00 97.56 88 ALA A N 1
ATOM 708 C CA . ALA A 1 88 ? 1.056 2.920 7.380 1.00 97.56 88 ALA A CA 1
ATOM 709 C C . ALA A 1 88 ? 1.925 1.869 6.670 1.00 97.56 88 ALA A C 1
ATOM 711 O O . ALA A 1 88 ? 2.787 2.225 5.864 1.00 97.56 88 ALA A O 1
ATOM 712 N N . PHE A 1 89 ? 1.685 0.576 6.908 1.00 95.38 89 PHE A N 1
ATOM 713 C CA . PHE A 1 89 ? 2.393 -0.492 6.200 1.00 95.38 89 PHE A CA 1
ATOM 714 C C . PHE A 1 89 ? 2.141 -0.457 4.693 1.00 95.38 89 PHE A C 1
ATOM 716 O O . PHE A 1 89 ? 3.081 -0.647 3.914 1.00 95.38 89 PHE A O 1
ATOM 723 N N . ASP A 1 90 ? 0.900 -0.208 4.280 1.00 96.00 90 ASP A N 1
ATOM 724 C CA . ASP A 1 90 ? 0.549 -0.127 2.866 1.00 96.00 90 ASP A CA 1
ATOM 725 C C . ASP A 1 90 ? 1.129 1.136 2.220 1.00 96.00 90 ASP A C 1
ATOM 727 O O . ASP A 1 90 ? 1.703 1.043 1.133 1.00 96.00 90 ASP A O 1
ATOM 731 N N . LEU A 1 91 ? 1.112 2.281 2.914 1.00 96.62 91 LEU A N 1
ATOM 732 C CA . LEU A 1 91 ? 1.787 3.503 2.465 1.00 96.62 91 LEU A CA 1
ATOM 733 C C . LEU A 1 91 ? 3.276 3.251 2.197 1.00 96.62 91 LEU A C 1
ATOM 735 O O . LEU A 1 91 ? 3.752 3.543 1.102 1.00 96.62 91 LEU A O 1
ATOM 739 N N . VAL A 1 92 ? 3.997 2.637 3.141 1.00 96.25 92 VAL A N 1
ATOM 740 C CA . VAL A 1 92 ? 5.431 2.331 2.984 1.00 96.25 92 VAL A CA 1
ATOM 741 C C . VAL A 1 92 ? 5.686 1.419 1.781 1.00 96.25 92 VAL A C 1
ATOM 743 O O . VAL A 1 92 ? 6.675 1.587 1.062 1.00 96.25 92 VAL A O 1
ATOM 746 N N . ALA A 1 93 ? 4.815 0.438 1.544 1.00 95.31 93 ALA A N 1
ATOM 747 C CA . ALA A 1 93 ? 4.948 -0.458 0.402 1.00 95.31 93 ALA A CA 1
ATOM 748 C C . ALA A 1 93 ? 4.716 0.279 -0.931 1.00 95.31 93 ALA A C 1
ATOM 750 O O . ALA A 1 93 ? 5.474 0.080 -1.883 1.00 95.31 93 ALA A O 1
ATOM 751 N N . ILE A 1 94 ? 3.727 1.176 -0.984 1.00 95.75 94 ILE A N 1
ATOM 752 C CA . ILE A 1 94 ? 3.426 1.996 -2.164 1.00 95.75 94 ILE A CA 1
ATOM 753 C C . ILE A 1 94 ? 4.549 3.001 -2.438 1.00 95.75 94 ILE A C 1
ATOM 755 O O . ILE A 1 94 ? 5.017 3.109 -3.571 1.00 95.75 94 ILE A O 1
ATOM 759 N N . GLU A 1 95 ? 5.034 3.699 -1.411 1.00 94.25 95 GLU A N 1
ATOM 760 C CA . GLU A 1 95 ? 6.161 4.629 -1.526 1.00 94.25 95 GLU A CA 1
ATOM 761 C C . GLU A 1 95 ? 7.418 3.929 -2.017 1.00 94.25 95 GLU A C 1
ATOM 763 O O . GLU A 1 95 ? 8.130 4.447 -2.876 1.00 94.25 95 GLU A O 1
ATOM 768 N N . ARG A 1 96 ? 7.672 2.712 -1.536 1.00 94.56 96 ARG A N 1
ATOM 769 C CA . ARG A 1 96 ? 8.786 1.906 -2.024 1.00 94.56 96 ARG A CA 1
ATOM 770 C C . ARG A 1 96 ? 8.627 1.554 -3.500 1.00 94.56 96 ARG A C 1
ATOM 772 O O . ARG A 1 96 ? 9.572 1.752 -4.263 1.00 94.56 96 ARG A O 1
ATOM 779 N N . ALA A 1 97 ? 7.451 1.076 -3.906 1.00 94.06 97 ALA A N 1
ATOM 780 C CA . ALA A 1 97 ? 7.159 0.759 -5.304 1.00 94.06 97 ALA A CA 1
ATOM 781 C C . ALA A 1 97 ? 7.330 1.977 -6.222 1.00 94.06 97 ALA A C 1
ATOM 783 O O . ALA A 1 97 ? 7.864 1.860 -7.327 1.00 94.06 97 ALA A O 1
ATOM 784 N N . ARG A 1 98 ? 6.921 3.151 -5.737 1.00 92.69 98 ARG A N 1
ATOM 785 C CA . ARG A 1 98 ? 7.086 4.435 -6.413 1.00 92.69 98 ARG A CA 1
ATOM 786 C C . ARG A 1 98 ? 8.553 4.835 -6.524 1.00 92.69 98 ARG A C 1
ATOM 788 O O . ARG A 1 98 ? 9.033 5.078 -7.626 1.00 92.69 98 ARG A O 1
ATOM 795 N N . ASN A 1 99 ? 9.276 4.873 -5.408 1.00 92.12 99 ASN A N 1
ATOM 796 C CA . ASN A 1 99 ? 10.648 5.378 -5.350 1.00 92.12 99 ASN A CA 1
ATOM 797 C C . ASN A 1 99 ? 11.619 4.525 -6.174 1.00 92.12 99 ASN A C 1
ATOM 799 O O . ASN A 1 99 ? 12.527 5.064 -6.802 1.00 92.12 99 ASN A O 1
ATOM 803 N N . GLN A 1 100 ? 11.378 3.215 -6.256 1.00 93.12 100 GLN A N 1
ATOM 804 C CA . GLN A 1 100 ? 12.180 2.294 -7.068 1.00 93.12 100 GLN A CA 1
ATOM 805 C C . GLN A 1 100 ? 11.985 2.456 -8.587 1.00 93.12 100 GLN A C 1
ATOM 807 O O . GLN A 1 100 ? 12.694 1.832 -9.374 1.00 93.12 100 GLN A O 1
ATOM 812 N N . ARG A 1 101 ? 11.036 3.296 -9.018 1.00 90.62 101 ARG A N 1
ATOM 813 C CA . ARG A 1 101 ? 10.788 3.622 -10.432 1.00 90.62 101 ARG A CA 1
ATOM 814 C C . ARG A 1 101 ? 11.289 5.010 -10.833 1.00 90.62 101 ARG A C 1
ATOM 816 O O . ARG A 1 101 ? 11.247 5.363 -12.007 1.00 90.62 101 ARG A O 1
ATOM 823 N N . ILE A 1 102 ? 11.784 5.807 -9.888 1.00 86.69 102 ILE A N 1
ATOM 824 C CA . ILE A 1 102 ? 12.238 7.177 -10.158 1.00 86.69 102 ILE A CA 1
ATOM 825 C C . ILE A 1 102 ? 13.594 7.154 -10.884 1.00 86.69 102 ILE A C 1
ATOM 827 O O . ILE A 1 102 ? 14.508 6.399 -10.523 1.00 86.69 102 ILE A O 1
ATOM 831 N N . HIS A 1 103 ? 13.749 7.988 -11.921 1.00 78.44 103 HIS A N 1
ATOM 832 C CA . HIS A 1 103 ? 15.045 8.168 -12.580 1.00 78.44 103 HIS A CA 1
ATOM 833 C C . HIS A 1 103 ? 16.053 8.832 -11.635 1.00 78.44 103 HIS A C 1
ATOM 835 O O . HIS A 1 103 ? 15.721 9.761 -10.910 1.00 78.44 103 HIS A O 1
ATOM 841 N N . GLY A 1 104 ? 17.291 8.331 -11.615 1.00 77.81 104 GLY A N 1
ATOM 842 C CA . GLY A 1 104 ? 18.359 8.835 -10.740 1.00 77.81 104 GLY A CA 1
ATOM 843 C C . GLY A 1 104 ? 18.396 8.231 -9.330 1.00 77.81 104 GLY A C 1
ATOM 844 O O . GLY A 1 104 ? 19.459 8.224 -8.724 1.00 77.81 104 GLY A O 1
ATOM 845 N N . LEU A 1 105 ? 17.296 7.646 -8.834 1.00 82.75 105 LEU A N 1
ATOM 846 C CA . LEU A 1 105 ? 17.268 6.958 -7.529 1.00 82.75 105 LEU A CA 1
ATOM 847 C C . LEU A 1 105 ? 17.464 5.441 -7.623 1.00 82.75 105 LEU A C 1
ATOM 849 O O . LEU A 1 105 ? 17.721 4.777 -6.623 1.00 82.75 105 LEU A O 1
ATOM 853 N N . THR A 1 106 ? 17.286 4.856 -8.806 1.00 87.19 106 THR A N 1
ATOM 854 C CA . THR A 1 106 ? 17.370 3.404 -9.016 1.00 87.19 106 THR A CA 1
ATOM 855 C C . THR A 1 106 ? 18.117 3.085 -10.307 1.00 87.19 106 THR A C 1
ATOM 857 O O . THR A 1 106 ? 18.018 3.826 -11.294 1.00 87.19 106 THR A O 1
ATOM 860 N N . SER A 1 107 ? 18.882 1.989 -10.297 1.00 91.50 107 SER A N 1
ATOM 861 C CA . SER A 1 107 ? 19.650 1.534 -11.458 1.00 91.50 107 SER A CA 1
ATOM 862 C C . SER A 1 107 ? 18.732 1.161 -12.628 1.00 91.50 107 SER A C 1
ATOM 864 O O . SER A 1 107 ? 17.577 0.768 -12.444 1.00 91.50 107 SER A O 1
ATOM 866 N N . ALA A 1 108 ? 19.243 1.280 -13.856 1.00 90.06 108 ALA A N 1
ATOM 867 C CA . ALA A 1 108 ? 18.484 0.916 -15.053 1.00 90.06 108 ALA A CA 1
ATOM 868 C C . ALA A 1 108 ? 18.096 -0.574 -15.059 1.00 90.06 108 ALA A C 1
ATOM 870 O O . ALA A 1 108 ? 16.960 -0.896 -15.396 1.00 90.06 108 ALA A O 1
ATOM 871 N N . ALA A 1 109 ? 18.996 -1.455 -14.604 1.00 90.56 109 ALA A N 1
ATOM 872 C CA . ALA A 1 109 ? 18.740 -2.890 -14.476 1.00 90.56 109 ALA A CA 1
ATOM 873 C C . ALA A 1 109 ? 17.586 -3.191 -13.506 1.00 90.56 109 ALA A C 1
ATOM 875 O O . ALA A 1 109 ? 16.670 -3.933 -13.845 1.00 90.56 109 ALA A O 1
ATOM 876 N N . ALA A 1 110 ? 17.568 -2.546 -12.335 1.00 91.94 110 ALA A N 1
ATOM 877 C CA . ALA A 1 110 ? 16.497 -2.726 -11.359 1.00 91.94 110 ALA A CA 1
ATOM 878 C C . ALA A 1 110 ? 15.135 -2.265 -11.910 1.00 91.94 110 ALA A C 1
ATOM 880 O O . ALA A 1 110 ? 14.141 -2.972 -11.752 1.00 91.94 110 ALA A O 1
ATOM 881 N N . ARG A 1 111 ? 15.083 -1.128 -12.619 1.00 91.69 111 ARG A N 1
ATOM 882 C CA . ARG A 1 111 ? 13.847 -0.689 -13.291 1.00 91.69 111 ARG A CA 1
ATOM 883 C C . ARG A 1 111 ? 13.402 -1.667 -14.380 1.00 91.69 111 ARG A C 1
ATOM 885 O O . ARG A 1 111 ? 12.235 -2.040 -14.417 1.00 91.69 111 ARG A O 1
ATOM 892 N N . ALA A 1 112 ? 14.323 -2.132 -15.225 1.00 90.19 112 ALA A N 1
ATOM 893 C CA . ALA A 1 112 ? 14.021 -3.117 -16.263 1.00 90.19 112 ALA A CA 1
ATOM 894 C C . ALA A 1 112 ? 13.469 -4.426 -15.669 1.00 90.19 112 ALA A C 1
ATOM 896 O O . ALA A 1 112 ? 12.488 -4.976 -16.171 1.00 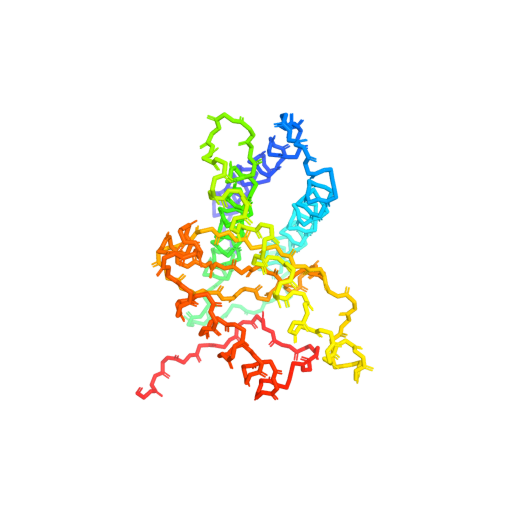90.19 112 ALA A O 1
ATOM 897 N N . ALA A 1 113 ? 14.042 -4.885 -14.554 1.00 91.62 113 ALA A N 1
ATOM 898 C CA . ALA A 1 113 ? 13.555 -6.044 -13.820 1.00 91.62 113 ALA A CA 1
ATOM 899 C C . ALA A 1 113 ? 12.137 -5.832 -13.255 1.00 91.62 113 ALA A C 1
ATOM 901 O O . ALA A 1 113 ? 11.313 -6.739 -13.364 1.00 91.62 113 ALA A O 1
ATOM 902 N N . LEU A 1 114 ? 11.811 -4.644 -12.725 1.00 92.69 114 LEU A N 1
ATOM 903 C CA . LEU A 1 114 ? 10.449 -4.315 -12.271 1.00 92.69 114 LEU A CA 1
ATOM 904 C C . LEU A 1 114 ? 9.437 -4.299 -13.420 1.00 92.69 114 LEU A C 1
ATOM 906 O O . LEU A 1 114 ? 8.360 -4.875 -13.286 1.00 92.69 114 LEU A O 1
ATOM 910 N N . ILE A 1 115 ? 9.788 -3.714 -14.568 1.00 91.69 115 ILE A N 1
ATOM 911 C CA . ILE A 1 115 ? 8.925 -3.718 -15.761 1.00 91.69 115 ILE A CA 1
ATOM 912 C C . ILE A 1 115 ? 8.641 -5.158 -16.200 1.00 91.69 115 ILE A C 1
ATOM 914 O O . ILE A 1 115 ? 7.490 -5.542 -16.420 1.00 91.69 115 ILE A O 1
ATOM 918 N N . LYS A 1 116 ? 9.686 -5.989 -16.276 1.00 90.94 116 LYS A N 1
ATOM 919 C CA . LYS A 1 116 ? 9.560 -7.409 -16.621 1.00 90.94 116 LYS A CA 1
ATOM 920 C C . LYS A 1 116 ? 8.694 -8.153 -15.596 1.00 90.94 116 LYS A C 1
ATOM 922 O O . LYS A 1 116 ? 7.861 -8.974 -15.981 1.00 90.94 116 LYS A O 1
ATOM 927 N N . ALA A 1 117 ? 8.851 -7.852 -14.306 1.00 91.75 117 ALA A N 1
ATOM 928 C CA . ALA A 1 117 ? 8.092 -8.484 -13.232 1.00 91.75 117 ALA A CA 1
ATOM 929 C C . ALA A 1 117 ? 6.611 -8.088 -13.279 1.00 91.75 117 ALA A C 1
ATOM 931 O O . ALA A 1 117 ? 5.754 -8.958 -13.133 1.00 91.75 117 ALA A O 1
ATOM 932 N N . ASP A 1 118 ? 6.301 -6.818 -13.557 1.00 92.56 118 ASP A N 1
ATOM 933 C CA . ASP A 1 118 ? 4.931 -6.338 -13.759 1.00 92.56 118 ASP A CA 1
ATOM 934 C C . ASP A 1 118 ? 4.245 -7.090 -14.911 1.00 92.56 118 ASP A C 1
ATOM 936 O O . ASP A 1 118 ? 3.099 -7.521 -14.774 1.00 92.56 118 ASP A O 1
ATOM 940 N N . ILE A 1 119 ? 4.948 -7.284 -16.035 1.00 91.50 119 ILE A N 1
ATOM 941 C CA . ILE A 1 119 ? 4.424 -8.009 -17.203 1.00 91.50 119 ILE A CA 1
ATOM 942 C C . ILE A 1 119 ? 4.120 -9.464 -16.842 1.00 91.50 119 ILE A C 1
ATOM 944 O O . ILE A 1 119 ? 3.006 -9.930 -17.086 1.00 91.50 119 ILE A O 1
ATOM 948 N N . LEU A 1 120 ? 5.084 -10.177 -16.250 1.00 90.75 120 LEU A N 1
ATOM 949 C CA . LEU A 1 120 ? 4.896 -11.584 -15.888 1.00 90.75 120 LEU A CA 1
ATOM 950 C C . LEU A 1 120 ? 3.796 -11.766 -14.843 1.00 90.75 120 LEU A C 1
ATOM 952 O O . LEU A 1 120 ? 2.981 -12.681 -14.948 1.00 90.75 120 LEU A O 1
ATOM 956 N N . ALA A 1 121 ? 3.751 -10.893 -13.842 1.00 91.06 121 ALA A N 1
ATOM 957 C CA . ALA A 1 121 ? 2.741 -10.959 -12.802 1.00 91.06 121 ALA A CA 1
ATOM 958 C C . ALA A 1 121 ? 1.339 -10.681 -13.357 1.00 91.06 121 ALA A C 1
ATOM 960 O O . ALA A 1 121 ? 0.400 -11.408 -13.040 1.00 91.06 121 ALA A O 1
ATOM 961 N N . TYR A 1 122 ? 1.189 -9.692 -14.243 1.00 91.50 122 TYR A N 1
ATOM 962 C CA . TYR A 1 122 ? -0.090 -9.442 -14.905 1.00 91.50 122 TYR A CA 1
ATOM 963 C C . TYR A 1 122 ? -0.508 -10.618 -15.796 1.00 91.50 122 TYR A C 1
ATOM 965 O O . TYR A 1 122 ? -1.666 -11.030 -15.769 1.00 91.50 122 TYR A O 1
ATOM 973 N N . GLN A 1 123 ? 0.429 -11.216 -16.542 1.00 92.00 123 GLN A N 1
ATOM 974 C CA . GLN A 1 123 ? 0.167 -12.430 -17.322 1.00 92.00 123 GLN A CA 1
ATOM 975 C C . GLN A 1 123 ? -0.308 -13.594 -16.445 1.00 92.00 123 GLN A C 1
ATOM 977 O O . GLN A 1 123 ? -1.232 -14.298 -16.843 1.00 92.00 123 GLN A O 1
ATOM 982 N N . ALA A 1 124 ? 0.258 -13.758 -15.247 1.00 88.94 124 ALA A N 1
ATOM 983 C CA . ALA A 1 124 ? -0.178 -14.775 -14.294 1.00 88.94 124 ALA A CA 1
ATOM 984 C C . ALA A 1 124 ? -1.606 -14.533 -13.764 1.00 88.94 124 ALA A C 1
ATOM 986 O O . ALA A 1 124 ? -2.304 -15.495 -13.455 1.00 88.94 124 ALA A O 1
ATOM 987 N N . LEU A 1 125 ? -2.068 -13.277 -13.699 1.00 88.00 125 LEU A N 1
ATOM 988 C CA . LEU A 1 125 ? -3.442 -12.939 -13.298 1.00 88.00 125 LEU A CA 1
ATOM 989 C C . LEU A 1 125 ? -4.471 -13.094 -14.428 1.00 88.00 125 LEU A C 1
ATOM 991 O O . LEU A 1 125 ? -5.655 -13.282 -14.145 1.00 88.00 125 LEU A O 1
ATOM 995 N N . LYS A 1 126 ? -4.052 -13.042 -15.702 1.00 91.19 126 LYS A N 1
ATOM 996 C CA . LYS A 1 126 ? -4.968 -13.092 -16.859 1.00 91.19 126 LYS A CA 1
ATOM 997 C C . LYS A 1 126 ? -5.973 -14.253 -16.821 1.00 91.19 126 LYS A C 1
ATOM 999 O O . LYS A 1 126 ? -7.141 -13.981 -17.090 1.00 91.19 126 LYS A O 1
ATOM 1004 N N . PRO A 1 127 ? -5.599 -15.505 -16.486 1.00 93.25 127 PRO A N 1
ATOM 1005 C CA . PRO A 1 127 ? -6.561 -16.606 -16.433 1.00 93.25 127 PRO A CA 1
ATOM 1006 C C . PRO A 1 127 ? -7.665 -16.381 -15.394 1.00 93.25 127 PRO A C 1
ATOM 1008 O O . PRO A 1 127 ? -8.833 -16.626 -15.681 1.00 93.25 127 PRO A O 1
ATOM 1011 N N . ALA A 1 128 ? -7.317 -15.856 -14.215 1.00 89.62 128 ALA A N 1
ATOM 1012 C CA . ALA A 1 128 ? -8.281 -15.570 -13.153 1.00 89.62 128 ALA A CA 1
ATOM 1013 C C . ALA A 1 128 ? -9.224 -14.411 -13.525 1.00 89.62 128 ALA A C 1
ATOM 1015 O O . ALA A 1 128 ? -10.418 -14.477 -13.235 1.00 89.62 128 ALA A O 1
ATOM 1016 N N . ILE A 1 129 ? -8.708 -13.387 -14.217 1.00 90.44 129 ILE A N 1
ATOM 1017 C CA . ILE A 1 129 ? -9.518 -12.287 -14.769 1.00 90.44 129 ILE A CA 1
ATOM 1018 C C . ILE A 1 129 ? -10.467 -12.816 -15.856 1.00 90.44 129 ILE A C 1
ATOM 1020 O O . ILE A 1 129 ? -11.654 -12.499 -15.849 1.00 90.44 129 ILE A O 1
ATOM 1024 N N . ALA A 1 130 ? -9.973 -13.657 -16.771 1.00 93.88 130 ALA A N 1
ATOM 1025 C CA . ALA A 1 130 ? -10.776 -14.241 -17.848 1.00 93.88 130 ALA A CA 1
ATOM 1026 C C . ALA A 1 130 ? -11.896 -15.147 -17.310 1.00 93.88 130 ALA A C 1
ATOM 1028 O O . ALA A 1 130 ? -13.019 -15.110 -17.809 1.00 93.88 130 ALA A O 1
ATOM 1029 N N . ALA A 1 131 ? -11.608 -15.899 -16.246 1.00 94.50 131 ALA A N 1
ATOM 1030 C CA . ALA A 1 131 ? -12.582 -16.709 -15.521 1.00 94.50 131 ALA A CA 1
ATOM 1031 C C . ALA A 1 131 ? -13.515 -15.887 -14.607 1.00 94.50 131 ALA A C 1
ATOM 1033 O O . ALA A 1 131 ? -14.383 -16.467 -13.959 1.00 94.50 131 ALA A O 1
ATOM 1034 N N . LYS A 1 132 ? -13.352 -14.554 -14.544 1.00 92.69 132 LYS A N 1
ATOM 1035 C CA . LYS A 1 132 ? -14.106 -13.634 -13.671 1.00 92.69 132 LYS A CA 1
ATOM 1036 C C . LYS A 1 132 ? -14.045 -14.000 -12.182 1.00 92.69 132 LYS A C 1
ATOM 1038 O O . LYS A 1 132 ? -14.959 -13.685 -11.427 1.00 92.69 132 LYS A O 1
ATOM 1043 N N . ILE A 1 133 ? -12.960 -14.650 -11.762 1.00 91.38 133 ILE A N 1
ATOM 1044 C CA . ILE A 1 133 ? -12.693 -14.952 -10.349 1.00 91.38 133 ILE A CA 1
ATOM 1045 C C . ILE A 1 133 ? -12.285 -13.665 -9.625 1.00 91.38 133 ILE A C 1
ATOM 1047 O O . ILE A 1 133 ? -12.676 -13.434 -8.486 1.00 91.38 133 ILE A O 1
ATOM 1051 N N . ILE A 1 134 ? -11.519 -12.811 -10.308 1.00 88.69 134 ILE A N 1
ATOM 1052 C CA . ILE A 1 134 ? -11.108 -11.493 -9.822 1.00 88.69 134 ILE A CA 1
ATOM 1053 C C . ILE A 1 134 ? -11.534 -10.408 -10.812 1.00 88.69 134 ILE A C 1
ATOM 1055 O O . ILE A 1 134 ? -11.622 -10.653 -12.018 1.00 88.69 134 ILE A O 1
ATOM 1059 N N . ASP A 1 135 ? -11.776 -9.200 -10.302 1.00 90.31 135 ASP A N 1
ATOM 1060 C CA . ASP A 1 135 ? -12.032 -8.027 -11.141 1.00 90.31 135 ASP A CA 1
ATOM 1061 C C . ASP A 1 135 ? -10.789 -7.681 -11.978 1.00 90.31 135 ASP A C 1
ATOM 1063 O O . ASP A 1 135 ? -9.681 -8.158 -11.709 1.00 90.31 135 ASP A O 1
ATOM 1067 N N . ASN A 1 136 ? -10.955 -6.814 -12.983 1.00 90.75 136 ASN A N 1
ATOM 1068 C CA . ASN A 1 136 ? -9.838 -6.310 -13.781 1.00 90.75 136 ASN A CA 1
ATOM 1069 C C . ASN A 1 136 ? -8.814 -5.591 -12.881 1.00 90.75 136 ASN A C 1
ATOM 1071 O O . ASN A 1 136 ? -9.003 -4.432 -12.507 1.00 90.75 136 ASN A O 1
ATOM 1075 N N . THR A 1 137 ? -7.756 -6.316 -12.519 1.00 91.00 137 THR A N 1
ATOM 1076 C CA . THR A 1 137 ? -6.792 -5.949 -11.480 1.00 91.00 137 THR A CA 1
ATOM 1077 C C . THR A 1 137 ? -5.460 -5.597 -12.127 1.00 91.00 137 THR A C 1
ATOM 1079 O O . THR A 1 137 ? -4.910 -6.387 -12.897 1.00 91.00 137 THR A O 1
ATOM 1082 N N . SER A 1 138 ? -4.933 -4.410 -11.826 1.00 92.38 138 SER A N 1
ATOM 1083 C CA . SER A 1 138 ? -3.590 -4.017 -12.252 1.00 92.38 138 SER A CA 1
ATOM 1084 C C . SER A 1 138 ? -2.534 -4.586 -11.303 1.00 92.38 138 SER A C 1
ATOM 1086 O O . SER A 1 138 ? -2.837 -5.013 -10.189 1.00 92.38 138 SER A O 1
ATOM 1088 N N . VAL A 1 139 ? -1.278 -4.621 -11.744 1.00 92.56 139 VAL A N 1
ATOM 1089 C CA . VAL A 1 139 ? -0.168 -5.115 -10.925 1.00 92.56 139 VAL A CA 1
ATOM 1090 C C . VAL A 1 139 ? 0.866 -4.023 -10.741 1.00 92.56 139 VAL A C 1
ATOM 1092 O O . VAL A 1 139 ? 1.201 -3.309 -11.688 1.00 92.56 139 VAL A O 1
ATOM 1095 N N . LEU A 1 140 ? 1.384 -3.935 -9.520 1.00 94.44 140 LEU A N 1
ATOM 1096 C CA . LEU A 1 140 ? 2.513 -3.094 -9.175 1.00 94.44 140 LEU A CA 1
ATOM 1097 C C . LEU A 1 140 ? 3.533 -3.916 -8.380 1.00 94.44 140 LEU A C 1
ATOM 1099 O O . LEU A 1 140 ? 3.283 -4.320 -7.245 1.00 94.44 140 LEU A O 1
ATOM 1103 N N . THR A 1 141 ? 4.692 -4.180 -8.974 1.00 95.12 141 THR A N 1
ATOM 1104 C CA . THR A 1 141 ? 5.786 -4.898 -8.308 1.00 95.12 141 THR A CA 1
ATOM 1105 C C . THR A 1 141 ? 6.769 -3.946 -7.632 1.00 95.12 141 THR A C 1
ATOM 1107 O O . THR A 1 141 ? 6.873 -2.782 -8.009 1.00 95.12 141 THR A O 1
ATOM 1110 N N . TYR A 1 142 ? 7.513 -4.404 -6.631 1.00 95.69 142 TYR A N 1
ATOM 1111 C CA . TYR A 1 142 ? 8.573 -3.630 -5.977 1.00 95.69 142 TYR A CA 1
ATOM 1112 C C . TYR A 1 142 ? 9.610 -4.561 -5.347 1.00 95.69 142 TYR A C 1
ATOM 1114 O O . TYR A 1 142 ? 9.285 -5.678 -4.964 1.00 95.69 142 TYR A O 1
ATOM 1122 N N . PHE A 1 143 ? 10.857 -4.128 -5.197 1.00 94.94 143 PHE A N 1
ATOM 1123 C CA . PHE A 1 143 ? 11.872 -4.911 -4.501 1.00 94.94 143 PHE A CA 1
ATOM 1124 C C . PHE A 1 143 ? 11.661 -4.909 -2.987 1.00 94.94 143 PHE A C 1
ATOM 1126 O O . PHE A 1 143 ? 11.430 -3.872 -2.355 1.00 94.94 143 PHE A O 1
ATOM 1133 N N . GLN A 1 144 ? 11.798 -6.090 -2.400 1.00 94.50 144 GLN A N 1
ATOM 1134 C CA . GLN A 1 144 ? 11.657 -6.380 -0.985 1.00 94.50 144 GLN A CA 1
ATOM 1135 C C . GLN A 1 144 ? 12.696 -7.430 -0.568 1.00 94.50 144 GLN A C 1
ATOM 1137 O O . GLN A 1 144 ? 13.268 -8.132 -1.398 1.00 94.50 144 GLN A O 1
ATOM 1142 N N . LYS A 1 145 ? 12.946 -7.563 0.740 1.00 92.06 145 LYS A N 1
ATOM 1143 C CA . LYS A 1 145 ? 13.848 -8.593 1.287 1.00 92.06 145 LYS A CA 1
ATOM 1144 C C . LYS A 1 145 ? 13.452 -10.019 0.869 1.00 92.06 145 LYS A C 1
ATOM 1146 O O . LYS A 1 145 ? 14.320 -10.860 0.676 1.00 92.06 145 LYS A O 1
ATOM 1151 N N . ALA A 1 146 ? 12.154 -10.286 0.750 1.00 89.06 146 ALA A N 1
ATOM 1152 C CA . ALA A 1 146 ? 11.603 -11.576 0.360 1.00 89.06 146 ALA A CA 1
ATOM 1153 C C . ALA A 1 146 ? 10.355 -11.383 -0.508 1.00 89.06 146 ALA A C 1
ATOM 1155 O O . ALA A 1 146 ? 9.725 -10.320 -0.479 1.00 89.06 146 ALA A O 1
ATOM 1156 N N . ALA A 1 147 ? 10.000 -12.425 -1.260 1.00 88.88 147 ALA A N 1
ATOM 1157 C CA . ALA A 1 147 ? 8.792 -12.435 -2.071 1.00 88.88 147 ALA A CA 1
ATOM 1158 C C . ALA A 1 147 ? 7.551 -12.270 -1.178 1.00 88.88 147 ALA A C 1
ATOM 1160 O O . ALA A 1 147 ? 7.411 -12.970 -0.177 1.00 88.88 147 ALA A O 1
ATOM 1161 N N . SER A 1 148 ? 6.659 -11.345 -1.525 1.00 90.44 148 SER A N 1
ATOM 1162 C CA . SER A 1 148 ? 5.415 -11.113 -0.781 1.00 90.44 148 SER A CA 1
ATOM 1163 C C . SER A 1 148 ? 4.318 -10.619 -1.717 1.00 90.44 148 SER A C 1
ATOM 1165 O O . SER A 1 148 ? 4.604 -9.854 -2.627 1.00 90.44 148 SER A O 1
ATOM 1167 N N . VAL A 1 149 ? 3.072 -11.035 -1.499 1.00 88.62 149 VAL A N 1
ATOM 1168 C CA . VAL A 1 149 ? 1.901 -10.470 -2.187 1.00 88.62 149 VAL A CA 1
ATOM 1169 C C . VAL A 1 149 ? 1.019 -9.798 -1.162 1.00 88.62 149 VAL A C 1
ATOM 1171 O O . VAL A 1 149 ? 0.775 -10.336 -0.083 1.00 88.62 149 VAL A O 1
ATOM 1174 N N . ARG A 1 150 ? 0.534 -8.618 -1.530 1.00 87.69 150 A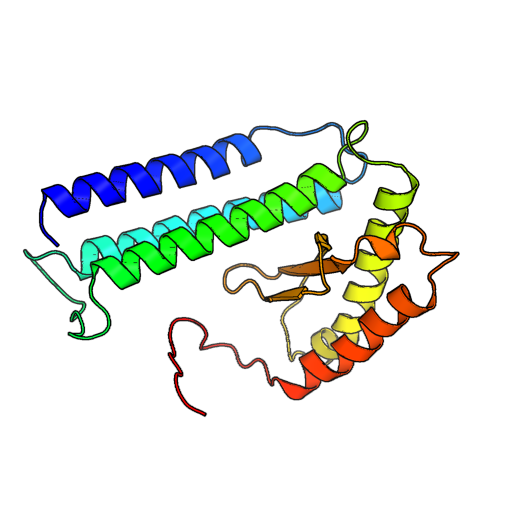RG A N 1
ATOM 1175 C CA . ARG A 1 150 ? -0.488 -7.879 -0.806 1.00 87.69 150 ARG A CA 1
ATOM 1176 C C . ARG A 1 150 ? -1.676 -7.705 -1.735 1.00 87.69 150 ARG A C 1
ATOM 1178 O O . ARG A 1 150 ? -1.579 -7.045 -2.771 1.00 87.69 150 ARG A O 1
ATOM 1185 N N . VAL A 1 151 ? -2.784 -8.335 -1.361 1.00 82.25 151 VAL A N 1
ATOM 1186 C CA . VAL A 1 151 ? -4.082 -8.079 -1.982 1.00 82.25 151 VAL A CA 1
ATOM 1187 C C . VAL A 1 151 ? -4.644 -6.834 -1.319 1.00 82.25 151 VAL A C 1
ATOM 1189 O O . VAL A 1 151 ? -4.813 -6.807 -0.102 1.00 82.25 151 VAL A O 1
ATOM 1192 N N . ILE A 1 152 ? -4.885 -5.797 -2.112 1.00 88.50 152 ILE A N 1
ATOM 1193 C CA . ILE A 1 152 ? -5.364 -4.519 -1.605 1.00 88.50 152 ILE A CA 1
ATOM 1194 C C . ILE A 1 152 ? -6.898 -4.543 -1.585 1.00 88.50 152 ILE A C 1
ATOM 1196 O O . ILE A 1 152 ? -7.512 -4.575 -2.647 1.00 88.50 152 ILE A O 1
ATOM 1200 N N . PRO A 1 153 ? -7.558 -4.517 -0.412 1.00 88.25 153 PRO A N 1
ATOM 1201 C CA . PRO A 1 153 ? -9.013 -4.677 -0.345 1.00 88.25 153 PRO A CA 1
ATOM 1202 C C . PRO A 1 153 ? -9.784 -3.438 -0.828 1.00 88.25 153 PRO A C 1
ATOM 1204 O O . PRO A 1 153 ? -10.988 -3.509 -1.051 1.00 88.25 153 PRO A O 1
ATOM 1207 N N . TYR A 1 154 ? -9.106 -2.297 -0.970 1.00 93.12 154 TYR A N 1
ATOM 1208 C CA . TYR A 1 154 ? -9.702 -1.007 -1.319 1.00 93.12 154 TYR A CA 1
ATOM 1209 C C . TYR A 1 154 ? -9.380 -0.534 -2.745 1.00 93.12 154 TYR A C 1
ATOM 1211 O O . TYR A 1 154 ? -9.782 0.562 -3.128 1.00 93.12 154 TYR A O 1
ATOM 1219 N N . ALA A 1 155 ? -8.654 -1.327 -3.537 1.00 93.88 155 ALA A N 1
ATOM 1220 C CA . ALA A 1 155 ? -8.313 -0.994 -4.915 1.00 93.88 155 ALA A CA 1
ATOM 1221 C C . ALA A 1 155 ? -8.092 -2.265 -5.742 1.00 93.88 155 ALA A C 1
ATOM 1223 O O . ALA A 1 155 ? -7.549 -3.243 -5.241 1.00 93.88 155 ALA A O 1
ATOM 1224 N N . ASN A 1 156 ? -8.413 -2.222 -7.037 1.00 92.62 156 ASN A N 1
ATOM 1225 C CA . ASN A 1 156 ? -8.143 -3.322 -7.973 1.00 92.62 156 ASN A CA 1
ATOM 1226 C C . ASN A 1 156 ? -6.663 -3.332 -8.395 1.00 92.62 156 ASN A C 1
ATOM 1228 O O . ASN A 1 156 ? -6.336 -3.191 -9.575 1.00 92.62 156 ASN A O 1
ATOM 1232 N N . VAL A 1 157 ? -5.763 -3.446 -7.416 1.00 93.31 157 VAL A N 1
ATOM 1233 C CA . VAL A 1 157 ? -4.312 -3.484 -7.613 1.00 93.31 157 VAL A CA 1
ATOM 1234 C C . VAL A 1 157 ? -3.709 -4.595 -6.760 1.00 93.31 157 VAL A C 1
ATOM 1236 O O . VAL A 1 157 ? -3.899 -4.633 -5.546 1.00 93.31 157 VAL A O 1
ATOM 1239 N N . ALA A 1 158 ? -2.935 -5.477 -7.384 1.00 92.88 158 ALA A N 1
ATOM 1240 C CA . ALA A 1 158 ? -2.085 -6.429 -6.684 1.00 92.88 158 ALA A CA 1
ATOM 1241 C C . ALA A 1 158 ? -0.696 -5.813 -6.478 1.00 92.88 158 ALA A C 1
ATOM 1243 O O . ALA A 1 158 ? 0.007 -5.508 -7.446 1.00 92.88 158 ALA A O 1
ATOM 1244 N N . LEU A 1 159 ? -0.295 -5.641 -5.218 1.00 94.25 159 LEU A N 1
ATOM 1245 C CA . LEU A 1 159 ? 1.018 -5.111 -4.868 1.00 94.25 159 LEU A CA 1
ATOM 1246 C C . LEU A 1 159 ? 1.955 -6.274 -4.531 1.00 94.25 159 LEU A C 1
ATOM 1248 O O . LEU A 1 159 ? 1.678 -7.052 -3.615 1.00 94.25 159 LEU A O 1
ATOM 1252 N N . ILE A 1 160 ? 3.057 -6.413 -5.270 1.00 94.38 160 ILE A N 1
ATOM 1253 C CA . ILE A 1 160 ? 3.903 -7.608 -5.180 1.00 94.38 1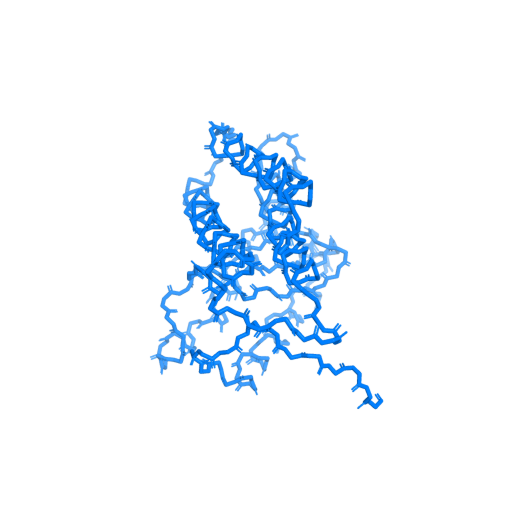60 ILE A CA 1
ATOM 1254 C C . ILE A 1 160 ? 5.368 -7.273 -4.906 1.00 94.38 160 ILE A C 1
ATOM 1256 O O . ILE A 1 160 ? 6.062 -6.681 -5.727 1.00 94.38 160 ILE A O 1
ATOM 1260 N N . GLY A 1 161 ? 5.862 -7.707 -3.752 1.00 94.81 161 GLY A N 1
ATOM 1261 C CA . GLY A 1 161 ? 7.269 -7.651 -3.389 1.00 94.81 161 GLY A CA 1
ATOM 1262 C C . GLY A 1 161 ? 8.062 -8.771 -4.065 1.00 94.81 161 GLY A C 1
ATOM 1263 O O . GLY A 1 161 ? 7.726 -9.943 -3.893 1.00 94.81 161 GLY A O 1
ATOM 1264 N N . ILE A 1 162 ? 9.130 -8.430 -4.781 1.00 93.50 162 ILE A N 1
ATOM 1265 C CA . ILE A 1 162 ? 10.091 -9.361 -5.388 1.00 93.50 162 ILE A CA 1
ATOM 1266 C C . ILE A 1 162 ? 11.445 -9.265 -4.663 1.00 93.50 162 ILE A C 1
ATOM 1268 O O . ILE A 1 162 ? 11.825 -8.174 -4.241 1.00 93.50 162 ILE A O 1
ATOM 1272 N N . PRO A 1 163 ? 12.196 -10.365 -4.481 1.00 92.81 163 PRO A N 1
ATOM 1273 C CA . PRO A 1 163 ? 13.521 -10.311 -3.866 1.00 92.81 163 PRO A CA 1
ATOM 1274 C C . PRO A 1 163 ? 14.498 -9.412 -4.636 1.00 92.81 163 PRO A C 1
ATOM 1276 O O . PRO A 1 163 ? 14.494 -9.397 -5.865 1.00 92.81 163 PRO A O 1
ATOM 1279 N N . TYR A 1 164 ? 15.404 -8.729 -3.932 1.00 91.12 164 TYR A N 1
ATOM 1280 C CA . TYR A 1 164 ? 16.478 -7.943 -4.565 1.00 91.12 164 TYR A CA 1
ATOM 1281 C C . TYR A 1 164 ? 17.405 -8.777 -5.471 1.00 91.12 164 TYR A C 1
ATOM 1283 O O . TYR A 1 164 ? 18.006 -8.229 -6.390 1.00 91.12 164 TYR A O 1
ATOM 1291 N N . THR A 1 165 ? 17.481 -10.099 -5.275 1.00 89.69 165 THR A N 1
ATOM 1292 C CA . THR A 1 165 ? 18.236 -11.011 -6.156 1.00 89.69 165 THR A CA 1
ATOM 1293 C C . THR A 1 165 ? 17.701 -11.035 -7.592 1.00 89.69 165 THR A C 1
ATOM 1295 O O . THR A 1 165 ? 18.430 -11.399 -8.509 1.00 89.69 165 THR A O 1
ATOM 1298 N N . CYS A 1 166 ? 16.461 -10.578 -7.808 1.00 88.94 166 CYS A N 1
ATOM 1299 C CA . CYS A 1 166 ? 15.824 -10.479 -9.120 1.00 88.94 166 CYS A CA 1
ATOM 1300 C C . CYS A 1 166 ? 16.258 -9.252 -9.942 1.00 88.94 166 CYS A C 1
ATOM 1302 O O . CYS A 1 166 ? 15.784 -9.102 -11.065 1.00 88.94 166 CYS A O 1
ATOM 1304 N N . ILE A 1 167 ? 17.106 -8.360 -9.404 1.00 90.12 167 ILE A N 1
ATOM 1305 C CA . ILE A 1 167 ? 17.623 -7.198 -10.154 1.00 90.12 167 ILE A CA 1
ATOM 1306 C C . ILE A 1 167 ? 18.420 -7.656 -11.378 1.00 90.12 167 ILE A C 1
ATOM 1308 O O . ILE A 1 167 ? 18.272 -7.082 -12.454 1.00 90.12 167 ILE A O 1
ATOM 1312 N N . ASP A 1 168 ? 19.233 -8.699 -11.218 1.00 83.12 168 ASP A N 1
ATOM 1313 C CA . ASP A 1 168 ? 19.937 -9.341 -12.322 1.00 83.12 168 ASP A CA 1
ATOM 1314 C C . ASP A 1 168 ? 19.091 -10.505 -12.849 1.00 83.12 168 ASP A C 1
ATOM 1316 O O . ASP A 1 168 ? 19.283 -11.673 -12.500 1.00 83.12 168 ASP A O 1
ATOM 1320 N N . ALA A 1 169 ? 18.067 -10.157 -13.628 1.00 65.81 169 ALA A N 1
ATOM 1321 C CA . ALA A 1 169 ? 17.098 -11.118 -14.143 1.00 65.81 169 ALA A CA 1
ATOM 1322 C C . ALA A 1 169 ? 17.712 -12.127 -15.131 1.00 65.81 169 ALA A C 1
ATOM 1324 O O . ALA A 1 169 ? 17.105 -13.177 -15.356 1.00 65.81 169 ALA A O 1
ATOM 1325 N N . ASP A 1 170 ? 18.877 -11.815 -15.705 1.00 69.50 170 ASP A N 1
ATOM 1326 C CA . ASP A 1 170 ? 19.555 -12.642 -16.705 1.00 69.50 170 ASP A CA 1
ATOM 1327 C C . ASP A 1 170 ? 20.562 -13.602 -16.055 1.00 69.50 170 ASP A C 1
ATOM 1329 O O . ASP A 1 170 ? 20.691 -14.740 -16.506 1.00 69.50 170 ASP A O 1
ATOM 1333 N N . ALA A 1 171 ? 21.194 -13.220 -14.939 1.00 69.06 171 ALA A N 1
ATOM 1334 C CA . ALA A 1 171 ? 21.988 -14.151 -14.134 1.00 69.06 171 ALA A CA 1
ATOM 1335 C C . ALA A 1 171 ? 21.122 -15.030 -13.212 1.00 69.06 171 ALA A C 1
ATOM 1337 O O . ALA A 1 171 ? 21.419 -16.208 -13.009 1.00 69.06 171 ALA A O 1
ATOM 1338 N N . ASN A 1 172 ? 20.019 -14.492 -12.676 1.00 69.12 172 ASN A N 1
ATOM 1339 C CA . ASN A 1 172 ? 19.172 -15.162 -11.677 1.00 69.12 172 ASN A CA 1
ATOM 1340 C C . ASN A 1 172 ? 17.780 -15.512 -12.211 1.00 69.12 172 ASN A C 1
ATOM 1342 O O . ASN A 1 172 ? 16.757 -15.376 -11.534 1.00 69.12 172 ASN A O 1
ATOM 1346 N N . VAL A 1 173 ? 17.758 -16.053 -13.427 1.00 68.38 173 VAL A N 1
ATOM 1347 C CA . VAL A 1 173 ? 16.559 -16.521 -14.134 1.00 68.38 173 VAL A CA 1
ATOM 1348 C C . VAL A 1 173 ? 15.699 -17.428 -13.237 1.00 68.38 173 VAL A C 1
ATOM 1350 O O . VAL A 1 173 ? 14.476 -17.298 -13.190 1.00 68.38 173 VAL A O 1
ATOM 1353 N N . ARG A 1 174 ? 16.331 -18.297 -12.435 1.00 67.69 174 ARG A N 1
ATOM 1354 C CA . ARG A 1 174 ? 15.653 -19.230 -11.516 1.00 67.69 174 ARG A CA 1
ATOM 1355 C C . ARG A 1 174 ? 14.773 -18.533 -10.474 1.00 67.69 174 ARG A C 1
ATOM 1357 O O . ARG A 1 174 ? 13.675 -19.021 -10.201 1.00 67.69 174 ARG A O 1
ATOM 1364 N N . ASP A 1 175 ? 15.229 -17.422 -9.907 1.00 67.19 175 ASP A N 1
ATOM 1365 C CA . ASP A 1 175 ? 14.462 -16.666 -8.909 1.00 67.19 175 ASP A CA 1
ATOM 1366 C C . ASP A 1 175 ? 13.274 -15.957 -9.565 1.00 67.19 175 ASP A C 1
ATOM 1368 O O . ASP A 1 175 ? 12.175 -15.919 -9.007 1.00 67.19 175 ASP A O 1
ATOM 1372 N N . PHE A 1 176 ? 13.469 -15.501 -10.803 1.00 65.12 176 PHE A N 1
ATOM 1373 C CA . PHE A 1 176 ? 12.455 -14.818 -11.591 1.00 65.12 176 PHE A CA 1
ATOM 1374 C C . PHE A 1 176 ? 11.324 -15.749 -12.064 1.00 65.12 176 PHE A C 1
ATOM 1376 O O . PHE A 1 176 ? 10.167 -15.344 -12.061 1.00 65.12 176 PHE A O 1
ATOM 1383 N N . TRP A 1 177 ? 11.613 -17.010 -12.417 1.00 62.50 177 TRP A N 1
ATOM 1384 C CA . TRP A 1 177 ? 10.589 -17.994 -12.830 1.00 62.50 177 TRP A CA 1
ATOM 1385 C C . TRP A 1 177 ? 9.868 -18.670 -11.669 1.00 62.50 177 TRP A C 1
ATOM 1387 O O . TRP A 1 177 ? 8.689 -19.016 -11.777 1.00 62.50 177 TRP A O 1
ATOM 1397 N N . ARG A 1 178 ? 10.553 -18.854 -10.536 1.00 62.81 178 ARG A N 1
ATOM 1398 C CA . ARG A 1 178 ? 9.920 -19.390 -9.322 1.00 62.81 178 ARG A CA 1
ATOM 1399 C C . ARG A 1 178 ? 8.801 -18.496 -8.818 1.00 62.81 178 ARG A C 1
ATOM 1401 O O . ARG A 1 178 ? 7.888 -18.994 -8.167 1.00 62.81 178 ARG A O 1
ATOM 1408 N N . PHE A 1 179 ? 8.877 -17.211 -9.141 1.00 58.03 179 PHE A N 1
ATOM 1409 C CA . PHE A 1 179 ? 7.866 -16.229 -8.827 1.00 58.03 179 PHE A CA 1
ATOM 1410 C C . PHE A 1 179 ? 6.512 -16.605 -9.474 1.00 58.03 179 PHE A C 1
ATOM 1412 O O . PHE A 1 179 ? 5.673 -17.131 -8.744 1.00 58.03 179 PHE A O 1
ATOM 1419 N N . PRO A 1 180 ? 6.260 -16.479 -10.795 1.00 53.03 180 PRO A N 1
ATOM 1420 C CA . PRO A 1 180 ? 4.940 -16.758 -11.379 1.00 53.03 180 PRO A CA 1
ATOM 1421 C C . PRO A 1 180 ? 4.426 -18.186 -11.116 1.00 53.03 180 PRO A C 1
ATOM 1423 O O . PRO A 1 180 ? 3.226 -18.364 -10.914 1.00 53.03 180 PRO A O 1
ATOM 1426 N N . MET A 1 181 ? 5.310 -19.191 -11.034 1.00 52.22 181 MET A N 1
ATOM 1427 C CA . MET A 1 181 ? 4.916 -20.586 -10.784 1.00 52.22 181 MET A CA 1
ATOM 1428 C C . MET A 1 181 ? 4.373 -20.818 -9.363 1.00 52.22 181 MET A C 1
ATOM 1430 O O . MET A 1 181 ? 3.402 -21.554 -9.194 1.00 52.22 181 MET A O 1
ATOM 1434 N N . ARG A 1 182 ? 4.937 -20.164 -8.334 1.00 50.38 182 ARG A N 1
ATOM 1435 C CA . ARG A 1 182 ? 4.352 -20.187 -6.977 1.00 50.38 182 ARG A CA 1
ATOM 1436 C C . ARG A 1 182 ? 3.046 -19.394 -6.903 1.00 50.38 182 ARG A C 1
ATOM 1438 O O . ARG A 1 182 ? 2.156 -19.777 -6.149 1.00 50.38 182 ARG A O 1
ATOM 1445 N N . TRP A 1 183 ? 2.913 -18.319 -7.682 1.00 53.16 183 TRP A N 1
ATOM 1446 C CA . TRP A 1 183 ? 1.742 -17.437 -7.624 1.00 53.16 183 TRP A CA 1
ATOM 1447 C C . TRP A 1 183 ? 0.510 -18.001 -8.321 1.00 53.16 183 TRP A C 1
ATOM 1449 O O . TRP A 1 183 ? -0.580 -17.883 -7.768 1.00 53.16 183 TRP A O 1
ATOM 1459 N N . GLY A 1 184 ? 0.660 -18.664 -9.473 1.00 47.72 184 GLY A N 1
ATOM 1460 C CA . GLY A 1 184 ? -0.467 -19.321 -10.149 1.00 47.72 184 GLY A CA 1
ATOM 1461 C C . GLY A 1 184 ? -1.196 -20.313 -9.235 1.00 47.72 184 GLY A C 1
ATOM 1462 O O . GLY A 1 184 ? -2.420 -20.371 -9.228 1.00 47.72 184 GLY A O 1
ATOM 1463 N N . ILE A 1 185 ? -0.452 -21.014 -8.376 1.00 46.47 185 ILE A N 1
ATOM 1464 C CA . ILE A 1 185 ? -1.006 -21.950 -7.389 1.00 46.47 185 ILE A CA 1
ATOM 1465 C C . ILE A 1 185 ? -1.687 -21.204 -6.225 1.00 46.47 185 ILE A C 1
ATOM 1467 O O . ILE A 1 185 ? -2.741 -21.627 -5.756 1.00 46.47 185 ILE A O 1
ATOM 1471 N N . MET A 1 186 ? -1.135 -20.070 -5.778 1.00 46.56 186 MET A N 1
ATOM 1472 C CA . MET A 1 186 ? -1.668 -19.318 -4.633 1.00 46.56 186 MET A CA 1
ATOM 1473 C C . MET A 1 186 ? -3.004 -18.621 -4.943 1.00 46.56 186 MET A C 1
ATOM 1475 O O . MET A 1 186 ? -3.899 -18.621 -4.098 1.00 46.56 186 MET A O 1
ATOM 1479 N N . PHE A 1 187 ? -3.176 -18.078 -6.153 1.00 44.25 187 PHE A N 1
ATOM 1480 C CA . PHE A 1 187 ? -4.439 -17.448 -6.571 1.00 44.25 187 PHE A CA 1
ATOM 1481 C C . PHE A 1 187 ? -5.547 -18.465 -6.887 1.00 44.25 187 PHE A C 1
ATOM 1483 O O . PHE A 1 187 ? -6.718 -18.161 -6.684 1.00 44.25 187 PHE A O 1
ATOM 1490 N N . ILE A 1 188 ? -5.197 -19.680 -7.330 1.00 43.41 188 ILE A N 1
ATOM 1491 C CA . ILE A 1 188 ? -6.170 -20.761 -7.562 1.00 43.41 188 ILE A CA 1
ATOM 1492 C C . ILE A 1 188 ? -6.589 -21.417 -6.235 1.00 43.41 188 ILE A C 1
ATOM 1494 O O . ILE A 1 188 ? -7.757 -21.747 -6.055 1.00 43.41 188 ILE A O 1
ATOM 1498 N N . GLY A 1 189 ? -5.664 -21.572 -5.281 1.00 33.78 189 GLY A N 1
ATOM 1499 C CA . GLY A 1 189 ? -5.936 -22.249 -4.009 1.00 33.78 189 GLY A CA 1
ATOM 1500 C C . GLY A 1 189 ? -6.674 -21.416 -2.955 1.00 33.78 189 GLY A C 1
ATOM 1501 O O . GLY A 1 189 ? -7.232 -21.994 -2.029 1.00 33.78 189 GLY A O 1
ATOM 1502 N N . THR A 1 190 ? -6.688 -20.082 -3.063 1.00 41.09 190 THR A N 1
ATOM 1503 C CA . THR A 1 190 ? -7.250 -19.203 -2.015 1.00 41.09 190 THR A CA 1
ATOM 1504 C C . THR A 1 190 ? -8.675 -18.724 -2.259 1.00 41.09 190 THR A C 1
ATOM 1506 O O . THR A 1 190 ? -9.183 -18.014 -1.399 1.00 41.09 190 THR A O 1
ATOM 1509 N N . GLY A 1 191 ? -9.329 -19.118 -3.365 1.00 35.97 191 GLY A N 1
ATOM 1510 C CA . GLY A 1 191 ? -10.762 -18.886 -3.594 1.00 35.97 191 GLY A CA 1
ATOM 1511 C C . GLY A 1 191 ? -11.225 -17.518 -3.096 1.00 35.97 191 GLY A C 1
ATOM 1512 O O . GLY A 1 191 ? -11.996 -17.449 -2.142 1.00 35.97 191 GLY A O 1
ATOM 1513 N N . VAL A 1 192 ? -10.676 -16.440 -3.669 1.00 40.81 192 VAL A N 1
ATOM 1514 C CA . VAL A 1 192 ? -10.926 -15.065 -3.214 1.00 40.81 192 VAL A CA 1
ATOM 1515 C C . VAL A 1 192 ? -12.362 -14.673 -3.566 1.00 40.81 192 VAL A C 1
ATOM 1517 O O . VAL A 1 192 ? -12.623 -13.949 -4.521 1.00 40.81 192 VAL A O 1
ATOM 1520 N N . ASN A 1 193 ? -13.313 -15.172 -2.781 1.00 34.53 193 ASN A N 1
ATOM 1521 C CA . ASN A 1 193 ? -14.627 -14.580 -2.666 1.00 34.53 193 ASN A CA 1
ATOM 1522 C C . ASN A 1 193 ? -14.446 -13.211 -2.013 1.00 34.53 193 ASN A C 1
ATOM 1524 O O . ASN A 1 193 ? -13.869 -13.074 -0.931 1.00 34.53 193 ASN A O 1
ATOM 1528 N N . LYS A 1 194 ? -14.953 -12.184 -2.697 1.00 39.47 194 LYS A N 1
ATOM 1529 C CA . LYS A 1 194 ? -15.271 -10.893 -2.090 1.00 39.47 194 LYS A CA 1
ATOM 1530 C C . LYS A 1 194 ? -16.004 -11.159 -0.765 1.00 39.47 194 LYS A C 1
ATOM 1532 O O . LYS A 1 194 ? -16.909 -11.985 -0.731 1.00 39.47 194 LYS A O 1
ATOM 1537 N N . VAL A 1 195 ? -15.631 -10.411 0.276 1.00 34.16 195 VAL A N 1
ATOM 1538 C CA . VAL A 1 195 ? -16.128 -10.476 1.670 1.00 34.16 195 VAL A CA 1
ATOM 1539 C C . VAL A 1 195 ? -15.385 -11.462 2.590 1.00 34.16 195 VAL A C 1
ATOM 1541 O O . VAL A 1 195 ? -15.899 -12.510 2.950 1.00 34.16 195 VAL A O 1
ATOM 1544 N N . HIS A 1 196 ? -14.174 -11.085 3.013 1.00 29.83 196 HIS A N 1
ATOM 1545 C CA . HIS A 1 196 ? -13.749 -10.988 4.425 1.00 29.83 196 HIS A CA 1
ATOM 1546 C C . HIS A 1 196 ? -12.222 -10.942 4.501 1.00 29.83 196 HIS A C 1
ATOM 1548 O O . HIS A 1 196 ? -11.562 -11.956 4.325 1.00 29.83 196 HIS A O 1
ATOM 1554 N N . LEU A 1 197 ? -11.659 -9.778 4.825 1.00 29.55 197 LEU A N 1
ATOM 1555 C CA . LEU A 1 197 ? -10.344 -9.684 5.466 1.00 29.55 197 LEU A CA 1
ATOM 1556 C C . LEU A 1 197 ? -10.253 -8.344 6.196 1.00 29.55 197 LEU A C 1
ATOM 1558 O O . LEU A 1 197 ? -9.573 -7.397 5.817 1.00 29.55 197 LEU A O 1
ATOM 1562 N N . SER A 1 198 ? -11.021 -8.267 7.274 1.00 28.75 198 SER A N 1
ATOM 1563 C CA . SER A 1 198 ? -10.621 -7.533 8.465 1.00 28.75 198 SER A CA 1
ATOM 1564 C C . SER A 1 198 ? -10.977 -8.413 9.656 1.00 28.75 198 SER A C 1
ATOM 1566 O O . SER A 1 198 ? -12.129 -8.808 9.801 1.00 28.75 198 SER A O 1
ATOM 1568 N N . ALA A 1 199 ? -9.950 -8.731 10.444 1.00 31.19 199 ALA A N 1
ATOM 1569 C CA . ALA A 1 199 ? -9.986 -9.429 11.727 1.00 31.19 199 ALA A CA 1
ATOM 1570 C C . ALA A 1 199 ? -10.439 -10.904 11.732 1.00 31.19 199 ALA A C 1
ATOM 1572 O O . ALA A 1 199 ? -11.610 -11.186 11.937 1.00 31.19 199 ALA A O 1
ATOM 1573 N N . VAL A 1 200 ? -9.478 -11.839 11.688 1.00 24.28 200 VAL A N 1
ATOM 1574 C CA . VAL A 1 200 ? -9.507 -13.033 12.553 1.00 24.28 200 VAL A CA 1
ATOM 1575 C C . VAL A 1 200 ? -8.090 -13.337 13.042 1.00 24.28 200 VAL A C 1
ATOM 1577 O O . VAL A 1 200 ? -7.155 -13.555 12.278 1.00 24.28 200 VAL A O 1
ATOM 1580 N N . VAL A 1 201 ? -7.978 -13.300 14.360 1.00 28.44 201 VAL A N 1
ATOM 1581 C CA . VAL A 1 201 ? -6.917 -13.835 15.206 1.00 28.44 201 VAL A CA 1
ATOM 1582 C C . VAL A 1 201 ? -6.869 -15.357 15.117 1.00 28.44 201 VAL A C 1
ATOM 1584 O O . VAL A 1 201 ? -7.907 -15.985 15.253 1.00 28.44 201 VAL A O 1
ATOM 1587 N N . CYS A 1 202 ? -5.670 -15.923 14.996 1.00 24.88 202 CYS A N 1
ATOM 1588 C CA . CYS A 1 202 ? -5.293 -17.273 15.445 1.00 24.88 202 CYS A CA 1
ATOM 1589 C C . CYS A 1 202 ? -3.752 -17.277 15.503 1.00 24.88 202 CYS A C 1
ATOM 1591 O O . CYS A 1 202 ? -3.119 -17.050 14.481 1.00 24.88 202 CYS A O 1
ATOM 1593 N N . ALA A 1 203 ? -3.026 -17.392 16.619 1.00 25.23 203 ALA A N 1
ATOM 1594 C CA . ALA A 1 203 ? -3.260 -18.089 17.881 1.00 25.23 203 ALA A CA 1
ATOM 1595 C C . ALA A 1 203 ? -3.734 -19.542 17.693 1.00 25.23 203 ALA A C 1
ATOM 1597 O O . ALA A 1 203 ? -4.915 -19.786 17.477 1.00 25.23 203 ALA A O 1
ATOM 1598 N N . HIS A 1 204 ? -2.755 -20.443 17.867 1.00 26.02 204 HIS A N 1
ATOM 1599 C CA . HIS A 1 204 ? -2.821 -21.894 18.107 1.00 26.02 204 HIS A CA 1
ATOM 1600 C C . HIS A 1 204 ? -3.032 -22.787 16.876 1.00 26.02 204 HIS A C 1
ATOM 1602 O O . HIS A 1 204 ? -4.158 -23.111 16.514 1.00 26.02 204 HIS A O 1
ATOM 1608 N N . LEU A 1 205 ? -1.921 -23.227 16.275 1.00 31.61 205 LEU A N 1
ATOM 1609 C CA . LEU A 1 205 ? -1.264 -24.515 16.564 1.00 31.61 205 LEU A CA 1
ATOM 1610 C C . LEU A 1 205 ? 0.235 -24.403 16.247 1.00 31.61 205 LEU A C 1
ATOM 1612 O O . LEU A 1 205 ? 0.567 -23.689 15.274 1.00 31.61 205 LEU A O 1
#